Protein 7VSP (pdb70)

Secondary structure (DSSP, 8-state):
-PBPTTTSSSB--EEETTTTEEE-HHHHHHHHTS-HHHHT--EEEBPTTTSSSB--EEETTTTEEE-HHHHHHHHTS---TT---B-/--TTTSSS---EEETTTTEEE-HHHHHHHHTSSTTGGG--EEEBPTTTSSSB--EEETTTTEEE-HHHHHHHHTS---TT--EE--/-PBPTTTSSSB--EEETTTTEEE-HHHHHHHHTS-HHHHT--EEEBPTTTSSSB--EEETTTTEEE-HHHHHHHHTS---TT--EE---

Structure (mmCIF, N/CA/C/O backbone):
data_7VSP
#
_entry.id   7VSP
#
_cell.length_a   36.934
_cell.length_b   44.478
_cell.length_c   99.765
_cell.angle_alpha   90.000
_cell.angle_beta   100.050
_cell.angle_gamma   90.000
#
_symmetry.space_group_name_H-M   'P 1 21 1'
#
loop_
_entity.id
_entity.type
_entity.pdbx_description
1 polymer 'Zinc finger protein CONSTANS-LIKE 2'
2 non-polymer 'ZINC ION'
3 water water
#
loop_
_atom_site.group_PDB
_atom_site.id
_atom_site.type_symbol
_atom_site.label_atom_id
_atom_site.label_alt_id
_atom_site.label_comp_id
_atom_site.label_asym_id
_atom_site.label_entity_id
_atom_site.label_seq_id
_atom_site.pdbx_PDB_ins_code
_atom_site.Cartn_x
_atom_site.Cartn_y
_atom_site.Cartn_z
_atom_site.occupancy
_atom_site.B_iso_or_equiv
_atom_site.auth_seq_id
_atom_site.auth_comp_id
_atom_site.auth_asym_id
_atom_site.auth_atom_id
_atom_site.pdbx_PDB_model_num
ATOM 1 N N . ALA A 1 14 ? 12.90078 2.77530 74.69417 1.000 35.94356 13 ALA A N 1
ATOM 2 C CA . ALA A 1 14 ? 14.12508 2.51294 73.91700 1.000 48.02664 13 ALA A CA 1
ATOM 3 C C . ALA A 1 14 ? 13.83153 2.55808 72.42532 1.000 32.01752 13 ALA A C 1
ATOM 4 O O . ALA A 1 14 ? 12.78673 2.08980 71.97008 1.000 35.64842 13 ALA A O 1
ATOM 6 N N . ARG A 1 15 ? 14.76324 3.09324 71.64829 1.000 28.46234 14 ARG A N 1
ATOM 7 C CA . ARG A 1 15 ? 14.62734 2.99811 70.20100 1.000 22.39427 14 ARG A CA 1
ATOM 8 C C . ARG A 1 15 ? 14.47472 1.52727 69.77304 1.000 27.59095 14 ARG A C 1
ATOM 9 O O . ARG A 1 15 ? 15.20913 0.65009 70.23493 1.000 24.73708 14 ARG A O 1
ATOM 17 N N . ALA A 1 16 ? 13.53530 1.26169 68.86298 1.000 26.18500 15 ALA A N 1
ATOM 18 C CA . ALA A 1 16 ? 13.34421 -0.08112 68.29889 1.000 26.19732 15 ALA A CA 1
ATOM 19 C C . ALA A 1 16 ? 14.41378 -0.50527 67.27842 1.000 25.73979 15 ALA A C 1
ATOM 20 O O . ALA A 1 16 ? 14.97887 0.30355 66.54149 1.000 29.58747 15 ALA A O 1
ATOM 22 N N . CYS A 1 17 ? 14.63067 -1.81367 67.19225 1.000 30.75991 16 CYS A N 1
ATOM 23 C CA . CYS A 1 17 ? 15.46707 -2.36841 66.14228 1.000 30.77140 16 CYS A CA 1
ATOM 24 C C . CYS A 1 17 ? 14.90082 -1.98676 64.77990 1.000 32.28293 16 CYS A C 1
ATOM 25 O O . CYS A 1 17 ? 13.68913 -2.08568 64.56718 1.000 31.57928 16 CYS A O 1
ATOM 28 N N . ASP A 1 18 ? 15.77574 -1.51854 63.85875 1.000 29.23667 17 ASP A N 1
ATOM 29 C CA . ASP A 1 18 ? 15.30346 -1.09804 62.53857 1.000 24.05864 17 ASP A CA 1
ATOM 30 C C . ASP A 1 18 ? 14.88138 -2.27352 61.65992 1.000 33.03983 17 ASP A C 1
ATOM 31 O O . ASP A 1 18 ? 14.09283 -2.07437 60.73208 1.000 47.51388 17 ASP A O 1
ATOM 36 N N . THR A 1 19 ? 15.38370 -3.48435 61.90037 1.000 28.50840 18 THR A N 1
ATOM 37 C CA . THR A 1 19 ? 14.96964 -4.60284 61.05372 1.000 32.53905 18 THR A CA 1
ATOM 38 C C . THR A 1 19 ? 13.77599 -5.37059 61.62622 1.000 40.02605 18 THR A C 1
ATOM 39 O O . THR A 1 19 ? 12.77021 -5.55799 60.93999 1.000 44.74701 18 THR A O 1
ATOM 43 N N . CYS A 1 20 ? 13.86338 -5.82543 62.86954 1.000 36.71442 19 CYS A N 1
ATOM 44 C CA . CYS A 1 20 ? 12.76475 -6.61735 63.40926 1.000 41.56901 19 CYS A CA 1
ATOM 45 C C . CYS A 1 20 ? 11.68779 -5.77029 64.05061 1.000 47.10110 19 CYS A C 1
ATOM 46 O O . CYS A 1 20 ? 10.53289 -6.20824 64.10811 1.000 42.23828 19 CYS A O 1
ATOM 49 N N . ARG A 1 21 ? 12.05677 -4.58681 64.54114 1.000 41.73089 20 ARG A N 1
ATOM 50 C CA . ARG A 1 21 ? 11.05424 -3.62691 65.07762 1.000 36.84354 20 ARG A CA 1
ATOM 51 C C . ARG A 1 21 ? 10.23057 -4.30018 66.17694 1.000 56.36028 20 ARG A C 1
ATOM 52 O O . ARG A 1 21 ? 9.05683 -3.91706 66.35518 1.000 64.43379 20 ARG A O 1
ATOM 60 N N . SER A 1 22 ? 10.82728 -5.26305 66.88054 1.000 48.88007 21 SER A N 1
ATOM 61 C CA . SER A 1 22 ? 10.15461 -5.92058 67.98819 1.000 49.12341 21 SER A CA 1
ATOM 62 C C . SER A 1 22 ? 11.04661 -6.06685 69.20325 1.000 47.72103 21 SER A C 1
ATOM 63 O O . SER A 1 22 ? 10.64827 -6.70390 70.18151 1.000 47.09237 21 SER A O 1
ATOM 66 N N . ALA A 1 23 ? 12.24667 -5.52297 69.15782 1.000 40.25906 22 ALA A N 1
ATOM 67 C CA . ALA A 1 23 ? 13.16607 -5.57031 70.27492 1.000 43.29557 22 ALA A CA 1
ATOM 68 C C . ALA A 1 23 ? 13.86725 -4.22552 70.35715 1.000 36.77267 22 ALA A C 1
ATOM 69 O O . ALA A 1 23 ? 13.94078 -3.49090 69.37213 1.000 36.18896 22 ALA A O 1
ATOM 71 N N . ALA A 1 24 ? 14.37714 -3.90812 71.53823 1.000 28.67930 23 ALA A N 1
ATOM 72 C CA . ALA A 1 24 ? 15.19589 -2.72352 71.68878 1.000 37.19318 23 ALA A CA 1
ATOM 73 C C . ALA A 1 24 ? 16.49836 -2.89402 70.91176 1.000 33.62149 23 ALA A C 1
ATOM 74 O O . ALA A 1 24 ? 17.10643 -3.96709 70.92742 1.000 30.56644 23 ALA A O 1
ATOM 76 N N . CYS A 1 25 ? 16.92281 -1.83194 70.21545 1.000 31.54013 24 CYS A N 1
ATOM 77 C CA . CYS A 1 25 ? 18.23720 -1.84242 69.59242 1.000 25.72152 24 CYS A CA 1
ATOM 78 C C . CYS A 1 25 ? 19.32166 -1.91006 70.66390 1.000 33.30308 24 CYS A C 1
ATOM 79 O O . CYS A 1 25 ? 19.17611 -1.37552 71.76443 1.000 37.19587 24 CYS A O 1
ATOM 82 N N . THR A 1 26 ? 20.41115 -2.60706 70.35054 1.000 33.05050 25 THR A N 1
ATOM 83 C CA . THR A 1 26 ? 21.54002 -2.64382 71.26611 1.000 32.37859 25 THR A CA 1
ATOM 84 C C . THR A 1 26 ? 22.83727 -2.17826 70.63592 1.000 36.26073 25 THR A C 1
ATOM 85 O O . THR A 1 26 ? 23.76627 -1.80771 71.36793 1.000 34.82018 25 THR A O 1
ATOM 89 N N . VAL A 1 27 ? 22.92426 -2.18676 69.30711 1.000 26.46832 26 VAL A N 1
ATOM 90 C CA . VAL A 1 27 ? 24.12261 -1.79805 68.57572 1.000 27.04047 26 VAL A CA 1
ATOM 91 C C . VAL A 1 27 ? 23.73682 -0.87767 67.42861 1.000 28.25056 26 VAL A C 1
ATOM 92 O O . VAL A 1 27 ? 22.60190 -0.89979 66.93205 1.000 30.45700 26 VAL A O 1
ATOM 96 N N . TYR A 1 28 ? 24.69022 -0.06145 67.00755 1.000 23.36923 27 TYR A N 1
ATOM 97 C CA . TYR A 1 28 ? 24.50236 0.83259 65.87289 1.000 22.73529 27 TYR A CA 1
ATOM 98 C C . TYR A 1 28 ? 25.59514 0.53741 64.85944 1.000 27.98326 27 TYR A C 1
ATOM 99 O O . TYR A 1 28 ? 26.77214 0.43642 65.22513 1.000 25.40662 27 TYR A O 1
ATOM 108 N N . CYS A 1 29 ? 25.21078 0.41676 63.59460 1.000 24.65546 28 CYS A N 1
ATOM 109 C CA . CYS A 1 29 ? 26.16187 0.19581 62.50480 1.000 24.12671 28 CYS A CA 1
ATOM 110 C C . CYS A 1 29 ? 26.15708 1.40858 61.58748 1.000 24.74665 28 CYS A C 1
ATOM 111 O O . CYS A 1 29 ? 25.16009 1.68917 60.91715 1.000 25.49828 28 CYS A O 1
ATOM 114 N N . GLU A 1 30 ? 27.26344 2.13462 61.55279 1.000 23.50945 29 GLU A N 1
ATOM 115 C CA . GLU A 1 30 ? 27.32749 3.29129 60.66364 1.000 29.58984 29 GLU A CA 1
ATOM 116 C C . GLU A 1 30 ? 27.19714 2.89814 59.18644 1.000 25.10177 29 GLU A C 1
ATOM 117 O O . GLU A 1 30 ? 26.47904 3.56221 58.42264 1.000 26.80385 29 GLU A O 1
ATOM 123 N N . ALA A 1 31 ? 27.88420 1.81982 58.76227 1.000 22.48515 30 ALA A N 1
ATOM 124 C CA . ALA A 1 31 ? 27.88476 1.44845 57.34336 1.000 25.51024 30 ALA A CA 1
ATOM 125 C C . ALA A 1 31 ? 26.47836 1.15681 56.85026 1.000 27.83409 30 ALA A C 1
ATOM 126 O O . ALA A 1 31 ? 26.13253 1.48913 55.70739 1.000 24.96812 30 ALA A O 1
ATOM 128 N N . ASP A 1 32 ? 25.66331 0.51646 57.69458 1.000 24.39587 31 ASP A N 1
ATOM 129 C CA . ASP A 1 32 ? 24.26641 0.23786 57.43249 1.000 25.21270 31 ASP A CA 1
ATOM 130 C C . ASP A 1 32 ? 23.34936 1.36259 57.88513 1.000 27.09661 31 ASP A C 1
ATOM 131 O O . ASP A 1 32 ? 22.16313 1.34559 57.52945 1.000 24.40902 31 ASP A O 1
ATOM 136 N N . SER A 1 33 ? 23.86836 2.33387 58.64605 1.000 26.44240 32 SER A N 1
ATOM 137 C CA . SER A 1 33 ? 23.03793 3.38648 59.21090 1.000 33.08237 32 SER A CA 1
ATOM 138 C C . SER A 1 33 ? 21.82327 2.77680 59.90731 1.000 26.26924 32 SER A C 1
ATOM 139 O O . SER A 1 33 ? 20.67851 3.14775 59.64763 1.000 23.51838 32 SER A O 1
ATOM 142 N N . ALA A 1 34 ? 22.08757 1.79555 60.77917 1.000 29.63409 33 ALA A N 1
ATOM 143 C CA . ALA A 1 34 ? 21.04380 0.93153 61.33003 1.000 26.60296 33 ALA A CA 1
ATOM 144 C C . ALA A 1 34 ? 21.21112 0.77162 62.82946 1.000 29.82608 33 ALA A C 1
ATOM 145 O O . ALA A 1 34 ? 22.31658 0.50979 63.31003 1.000 24.61308 33 ALA A O 1
ATOM 147 N N . TYR A 1 35 ? 20.10870 0.90675 63.56093 1.000 24.54858 34 TYR A N 1
ATOM 148 C CA . TYR A 1 35 ? 20.02979 0.45824 64.93987 1.000 31.62353 34 TYR A CA 1
ATOM 149 C C . TYR A 1 35 ? 19.48325 -0.95880 64.95900 1.000 22.75422 34 TYR A C 1
ATOM 150 O O . TYR A 1 35 ? 18.42709 -1.22508 64.37768 1.000 32.49315 34 TYR A O 1
ATOM 159 N N . LEU A 1 36 ? 20.17613 -1.85284 65.64380 1.000 23.77029 35 LEU A N 1
ATOM 160 C CA . LEU A 1 36 ? 19.82273 -3.26923 65.59837 1.000 27.32625 35 LEU A CA 1
ATOM 161 C C . LEU A 1 3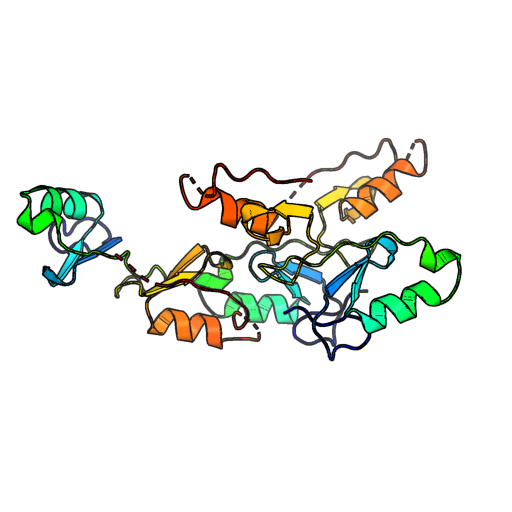6 ? 19.86352 -3.87695 66.98562 1.000 30.62161 35 LEU A C 1
ATOM 162 O O . LEU A 1 36 ? 20.75129 -3.56232 67.77855 1.000 27.14223 35 LEU A O 1
ATOM 167 N N . CYS A 1 37 ? 18.94831 -4.80728 67.23579 1.000 24.74870 36 CYS A N 1
ATOM 168 C CA . CYS A 1 37 ? 19.00415 -5.63207 68.43213 1.000 34.61125 36 CYS A CA 1
ATOM 169 C C . CYS A 1 37 ? 20.10275 -6.65206 68.25688 1.000 34.99693 36 CYS A C 1
ATOM 170 O O . CYS A 1 37 ? 20.68397 -6.77235 67.18623 1.000 30.36015 36 CYS A O 1
ATOM 173 N N . THR A 1 38 ? 20.37901 -7.43728 69.29871 1.000 28.84094 37 THR A N 1
ATOM 174 C CA . THR A 1 38 ? 21.56176 -8.28739 69.19261 1.000 33.48268 37 THR A CA 1
ATOM 175 C C . THR A 1 38 ? 21.38520 -9.38735 68.14349 1.000 36.02938 37 THR A C 1
ATOM 176 O O . THR A 1 38 ? 22.30847 -9.66718 67.36565 1.000 32.86812 37 THR A O 1
ATOM 180 N N . THR A 1 39 ? 20.21321 -10.02030 68.08301 1.000 34.42790 38 THR A N 1
ATOM 181 C CA . THR A 1 39 ? 20.08951 -11.09833 67.11300 1.000 42.40270 38 THR A CA 1
ATOM 182 C C . THR A 1 39 ? 20.08268 -10.56368 65.68584 1.000 33.75307 38 THR A C 1
ATOM 183 O O . THR A 1 39 ? 20.70763 -11.15601 64.80441 1.000 33.86506 38 THR A O 1
ATOM 187 N N . CYS A 1 40 ? 19.42024 -9.43358 65.43305 1.000 31.36547 39 CYS A N 1
ATOM 188 C CA . CYS A 1 40 ? 19.43828 -8.88695 64.07395 1.000 33.74066 39 CYS A CA 1
ATOM 189 C C . CYS A 1 40 ? 20.84697 -8.45154 63.66702 1.000 31.15488 39 CYS A C 1
ATOM 190 O O . CYS A 1 40 ? 21.26425 -8.64457 62.51101 1.000 34.53142 39 CYS A O 1
ATOM 193 N N . ASP A 1 41 ? 21.60683 -7.89364 64.60960 1.000 33.61899 40 ASP A N 1
ATOM 194 C CA . ASP A 1 41 ? 22.99207 -7.54715 64.33364 1.000 32.79126 40 ASP A CA 1
ATOM 195 C C . ASP A 1 41 ? 23.79294 -8.76568 63.88377 1.000 37.37961 40 ASP A C 1
ATOM 196 O O . ASP A 1 41 ? 24.58525 -8.69032 62.92254 1.000 29.97638 40 ASP A O 1
ATOM 201 N N . ALA A 1 42 ? 23.61039 -9.89518 64.57165 1.000 36.76105 41 ALA A N 1
ATOM 202 C CA . ALA A 1 42 ? 24.31111 -11.11952 64.18655 1.000 36.36598 41 ALA A CA 1
ATOM 203 C C . ALA A 1 42 ? 23.86536 -11.60309 62.81366 1.000 37.30546 41 ALA A C 1
ATOM 204 O O . ALA A 1 42 ? 24.70248 -12.00977 62.00166 1.000 42.78333 41 ALA A O 1
ATOM 206 N N . ARG A 1 43 ? 22.55508 -11.56185 62.52369 1.000 32.26300 42 ARG A N 1
ATOM 207 C CA . ARG A 1 43 ? 22.07712 -12.06334 61.23473 1.000 36.59521 42 ARG A CA 1
ATOM 208 C C . ARG A 1 43 ? 22.53427 -11.18543 60.08454 1.000 34.09885 42 ARG A C 1
ATOM 209 O O . ARG A 1 43 ? 22.73492 -11.68007 58.96812 1.000 33.47921 42 ARG A O 1
ATOM 217 N N . VAL A 1 44 ? 22.62406 -9.87153 60.31440 1.000 31.18213 43 VAL A N 1
ATOM 218 C CA . VAL A 1 44 ? 22.99410 -8.96846 59.23600 1.000 30.84745 43 VAL A CA 1
ATOM 219 C C . VAL A 1 44 ? 24.47257 -9.13415 58.89839 1.000 37.34344 43 VAL A C 1
ATOM 220 O O . VAL A 1 44 ? 24.85619 -9.14712 57.73126 1.000 30.08984 43 VAL A O 1
ATOM 224 N N . HIS A 1 45 ? 25.31700 -9.30338 59.90434 1.000 28.24002 44 HIS A N 1
ATOM 225 C CA . HIS A 1 45 ? 26.73758 -9.30495 59.65056 1.000 39.06900 44 HIS A CA 1
ATOM 226 C C . HIS A 1 45 ? 27.33752 -10.70106 59.47528 1.000 34.35924 44 HIS A C 1
ATOM 227 O O . HIS A 1 45 ? 28.50910 -10.80721 59.13595 1.000 34.96228 44 HIS A O 1
ATOM 234 N N . ALA A 1 46 ? 26.56618 -11.75564 59.68580 1.000 35.49443 45 ALA A N 1
ATOM 235 C CA . ALA A 1 46 ? 26.97463 -13.10546 59.32108 1.000 34.15346 45 ALA A CA 1
ATOM 236 C C . ALA A 1 46 ? 26.59330 -13.42615 57.89129 1.000 32.27095 45 ALA A C 1
ATOM 237 O O . ALA A 1 46 ? 26.89549 -14.51481 57.40226 1.000 36.82919 45 ALA A O 1
ATOM 239 N N . ALA A 1 47 ? 25.96953 -12.47823 57.19864 1.000 39.41944 46 ALA A N 1
ATOM 240 C CA . ALA A 1 47 ? 25.43504 -12.75062 55.87749 1.000 38.30255 46 ALA A CA 1
ATOM 241 C C . ALA A 1 47 ? 26.52371 -13.11380 54.85705 1.000 33.36921 46 ALA A C 1
ATOM 242 O O . ALA A 1 47 ? 26.24251 -13.85955 53.92160 1.000 31.33504 46 ALA A O 1
ATOM 244 N N . ASN A 1 48 ? 27.75225 -12.61093 55.01570 1.000 29.70795 47 ASN A N 1
ATOM 245 C CA . ASN A 1 48 ? 28.86710 -12.78013 54.06826 1.000 32.15230 47 ASN A CA 1
ATOM 246 C C . ASN A 1 48 ? 30.05600 -12.05107 54.68076 1.000 31.58962 47 ASN A C 1
ATOM 247 O O . ASN A 1 48 ? 29.91391 -11.36356 55.69627 1.000 27.62119 47 ASN A O 1
ATOM 252 N N . ARG A 1 49 ? 31.24188 -12.28331 54.11251 1.000 27.77187 48 ARG A N 1
ATOM 253 C CA . ARG A 1 49 ? 32.50669 -11.70940 54.64722 1.000 30.43784 48 ARG A CA 1
ATOM 254 C C . ARG A 1 49 ? 32.47352 -10.17836 54.58775 1.000 27.60286 48 ARG A C 1
ATOM 255 O O . ARG A 1 49 ? 32.96950 -9.53999 55.53671 1.000 33.51322 48 ARG A O 1
ATOM 263 N N . VAL A 1 50 ? 31.91193 -9.62364 53.51233 1.000 27.90142 49 VAL A N 1
ATOM 264 C CA . VAL A 1 50 ? 31.88893 -8.17565 53.31390 1.000 29.02053 49 VAL A CA 1
ATOM 265 C C . VAL A 1 50 ? 31.17047 -7.51108 54.47711 1.000 33.95472 49 VAL A C 1
ATOM 266 O O . VAL A 1 50 ? 31.69862 -6.59885 55.12007 1.000 33.64290 49 VAL A O 1
ATOM 270 N N . ALA A 1 51 ? 29.95696 -7.98187 54.77549 1.000 29.24290 50 ALA A N 1
ATOM 271 C CA . ALA A 1 51 ? 29.18253 -7.39322 55.86158 1.000 28.35062 50 ALA A CA 1
ATOM 272 C C . ALA A 1 51 ? 29.85609 -7.63207 57.19917 1.000 31.33395 50 ALA A C 1
ATOM 273 O O . ALA A 1 51 ? 29.75154 -6.78366 58.10072 1.000 26.82603 50 ALA A O 1
ATOM 275 N N . SER A 1 52 ? 30.56878 -8.76529 57.33808 1.000 28.97329 51 SER A N 1
ATOM 276 C CA . SER A 1 52 ? 31.13923 -9.12297 58.62947 1.000 29.10197 51 SER A CA 1
ATOM 277 C C . SER A 1 52 ? 32.24600 -8.18082 59.02373 1.000 33.68734 51 SER A C 1
ATOM 278 O O . SER A 1 52 ? 32.67337 -8.19728 60.17670 1.000 36.60769 51 SER A O 1
ATOM 281 N N . ARG A 1 53 ? 32.72255 -7.36090 58.09759 1.000 31.01758 52 ARG A N 1
ATOM 282 C CA . ARG A 1 53 ? 33.75345 -6.41263 58.43968 1.000 35.53343 52 ARG A CA 1
ATOM 283 C C . ARG A 1 53 ? 33.18840 -5.12648 59.02107 1.000 32.89521 52 ARG A C 1
ATOM 284 O O . ARG A 1 53 ? 33.97400 -4.26376 59.42762 1.000 30.02199 52 ARG A O 1
ATOM 292 N N . HIS A 1 54 ? 31.85664 -4.96113 59.04101 1.000 27.54948 53 HIS A N 1
ATOM 293 C CA . HIS A 1 54 ? 31.28464 -3.71598 59.56540 1.000 38.33149 53 HIS A CA 1
ATOM 294 C C . HIS A 1 54 ? 31.67968 -3.53231 61.01725 1.000 27.05527 53 HIS A C 1
ATOM 295 O O . HIS A 1 54 ? 31.57225 -4.46292 61.81125 1.000 30.65049 53 HIS A O 1
ATOM 302 N N . GLU A 1 55 ? 32.15203 -2.33505 61.35701 1.000 28.39987 54 GLU A N 1
ATOM 303 C CA . GLU A 1 55 ? 32.38957 -1.95012 62.74445 1.000 36.63613 54 GLU A CA 1
ATOM 304 C C . GLU A 1 55 ? 31.09612 -1.41868 63.35439 1.000 30.17681 54 GLU A C 1
ATOM 305 O O . GLU A 1 55 ? 30.45797 -0.53270 62.78071 1.000 30.85322 54 GLU A O 1
ATOM 311 N N . ARG A 1 56 ? 30.71055 -1.96971 64.50266 1.000 31.58658 55 ARG A N 1
ATOM 312 C CA . ARG A 1 56 ? 29.50263 -1.57040 65.21483 1.000 33.01245 55 ARG A CA 1
ATOM 313 C C . ARG A 1 56 ? 29.83941 -1.04963 66.60546 1.000 36.81635 55 ARG A C 1
ATOM 314 O O . ARG A 1 56 ? 30.87649 -1.38731 67.19089 1.000 34.40953 55 ARG A O 1
ATOM 322 N N . VAL A 1 57 ? 28.91754 -0.25887 67.16017 1.000 34.74319 56 VAL A N 1
ATOM 323 C CA . VAL A 1 57 ? 29.12451 0.29311 68.48650 1.000 27.03361 56 VAL A CA 1
ATOM 324 C C . VAL A 1 57 ? 27.88216 0.04051 69.32975 1.000 25.05663 56 VAL A C 1
ATOM 325 O O . VAL A 1 57 ? 26.76701 -0.13065 68.81627 1.000 29.54411 56 VAL A O 1
ATOM 329 N N . ARG A 1 58 ? 28.09307 -0.02753 70.64025 1.000 31.48637 57 ARG A N 1
ATOM 330 C CA . ARG A 1 58 ? 26.98772 -0.15234 71.57779 1.000 35.07294 57 ARG A CA 1
ATOM 331 C C . ARG A 1 58 ? 26.09707 1.08121 71.49945 1.000 26.75462 57 ARG A C 1
ATOM 332 O O . 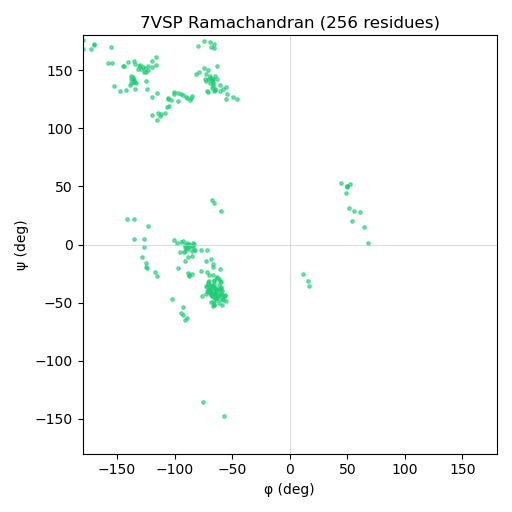ARG A 1 58 ? 26.57154 2.18832 71.27124 1.000 28.15104 57 ARG A O 1
ATOM 340 N N . VAL A 1 59 ? 24.78944 0.87655 71.61655 1.000 28.41806 58 VAL A N 1
ATOM 341 C CA . VAL A 1 59 ? 23.85211 1.98724 71.74214 1.000 28.57625 58 VAL A CA 1
ATOM 342 C C . VAL A 1 59 ? 23.97496 2.57538 73.15127 1.000 30.92214 58 VAL A C 1
ATOM 343 O O . VAL A 1 59 ? 24.21349 1.84820 74.11800 1.000 29.93926 58 VAL A O 1
ATOM 347 N N . CYS A 1 60 ? 23.87007 3.90559 73.25569 1.000 24.76614 59 CYS A N 1
ATOM 348 C CA . CYS A 1 60 ? 23.91140 4.60685 74.53960 1.000 23.32816 59 CYS A CA 1
ATOM 349 C C . CYS A 1 60 ? 23.01886 3.92668 75.57276 1.000 31.63076 59 CYS A C 1
ATOM 350 O O . CYS A 1 60 ? 21.82204 3.75174 75.35210 1.000 29.12363 59 CYS A O 1
ATOM 353 N N . GLN A 1 61 ? 23.59066 3.58497 76.72015 1.000 29.73513 60 GLN A N 1
ATOM 354 C CA . GLN A 1 61 ? 22.79818 2.98164 77.78851 1.000 32.88899 60 GLN A CA 1
ATOM 355 C C . GLN A 1 61 ? 22.07106 4.01814 78.64560 1.000 30.73469 60 GLN A C 1
ATOM 356 O O . GLN A 1 61 ? 21.33334 3.64767 79.55803 1.000 33.79664 60 GLN A O 1
ATOM 362 N N . SER A 1 62 ? 22.22200 5.30180 78.34961 1.000 30.55165 61 SER A N 1
ATOM 363 C CA . SER A 1 62 ? 21.44427 6.33234 79.03059 1.000 33.20807 61 SER A CA 1
ATOM 364 C C . SER A 1 62 ? 20.14548 6.60444 78.26458 1.000 32.39784 61 SER A C 1
ATOM 365 O O . SER A 1 62 ? 19.05882 6.29248 78.74920 1.000 34.52018 61 SER A O 1
ATOM 368 N N . CYS A 1 63 ? 20.24516 7.11995 77.03566 1.000 27.27198 62 CYS A N 1
ATOM 369 C CA . CYS A 1 63 ? 19.04945 7.41786 76.25688 1.000 18.92747 62 CYS A CA 1
ATOM 370 C C . CYS A 1 63 ? 18.56520 6.23351 75.44209 1.000 24.31253 62 CYS A C 1
ATOM 371 O O . CYS A 1 63 ? 17.42635 6.26239 74.95550 1.000 25.79351 62 CYS A O 1
ATOM 374 N N . GLU A 1 64 ? 19.50039 5.33977 75.10444 1.000 29.60158 63 GLU A N 1
ATOM 375 C CA . GLU A 1 64 ? 19.21288 4.08608 74.35311 1.000 25.91354 63 GLU A CA 1
ATOM 376 C C . GLU A 1 64 ? 18.71067 4.42561 72.94488 1.000 26.38301 63 GLU A C 1
ATOM 377 O O . GLU A 1 64 ? 18.15256 3.52243 72.28885 1.000 33.73542 63 GLU A O 1
ATOM 383 N N . SER A 1 65 ? 18.89887 5.67217 72.50098 1.000 26.33659 64 SER A N 1
ATOM 384 C CA . SER A 1 65 ? 18.41264 6.09368 71.15977 1.000 32.62899 64 SER A CA 1
ATOM 385 C C . SER A 1 65 ? 19.54760 6.65146 70.29219 1.000 24.63678 64 SER A C 1
ATOM 386 O O . SER A 1 65 ? 19.23004 7.31077 69.28230 1.000 33.64770 64 SER A O 1
ATOM 389 N N . ALA A 1 66 ? 20.81135 6.40833 70.65411 1.000 25.82609 65 ALA A N 1
ATOM 390 C CA . ALA A 1 66 ? 21.89618 6.98621 69.85842 1.000 27.30988 65 ALA A CA 1
ATOM 391 C C . ALA A 1 66 ? 23.11421 6.10011 70.04040 1.000 26.28549 65 ALA A C 1
ATOM 392 O O . ALA A 1 66 ? 23.21468 5.38519 71.04082 1.000 29.17512 65 ALA A O 1
ATOM 394 N N . PRO A 1 67 ? 24.06139 6.11720 69.08954 1.000 32.27313 66 PRO A N 1
ATOM 395 C CA . PRO A 1 67 ? 25.27354 5.31411 69.28549 1.000 28.40582 66 PRO A CA 1
ATOM 396 C C . PRO A 1 67 ? 26.09394 5.87195 70.42720 1.000 24.15403 66 PRO A C 1
ATOM 397 O O . PRO A 1 67 ? 26.17468 7.08086 70.60307 1.000 28.10527 66 PRO A O 1
ATOM 401 N N . ALA A 1 68 ? 26.69161 4.98610 71.21179 1.000 26.58860 67 ALA A N 1
ATOM 402 C CA . ALA A 1 68 ? 27.62202 5.41572 72.25178 1.000 31.06794 67 ALA A CA 1
ATOM 403 C C . ALA A 1 68 ? 28.95125 5.89523 71.64266 1.000 32.18551 67 ALA A C 1
ATOM 404 O O . ALA A 1 68 ? 29.41960 5.37514 70.63885 1.000 24.20749 67 ALA A O 1
ATOM 406 N N . ALA A 1 69 ? 29.57054 6.88430 72.28581 1.000 28.92921 68 ALA A N 1
ATOM 407 C CA . ALA A 1 69 ? 30.87729 7.37390 71.89564 1.000 31.04005 68 ALA A CA 1
ATOM 408 C C . ALA A 1 69 ? 31.90470 7.35637 73.02597 1.000 37.06939 68 ALA A C 1
ATOM 409 O O . ALA A 1 69 ? 33.10651 7.44118 72.73667 1.000 28.04981 68 ALA A O 1
ATOM 411 N N . PHE A 1 70 ? 31.48162 7.23144 74.29205 1.000 27.85708 69 PHE A N 1
ATOM 412 C CA . PHE A 1 70 ? 32.38211 7.27214 75.43308 1.000 32.28402 69 PHE A CA 1
ATOM 413 C C . PHE A 1 70 ? 32.00199 6.15506 76.38351 1.000 28.60507 69 PHE A C 1
ATOM 414 O O . PHE A 1 70 ? 30.82002 5.88619 76.59791 1.000 36.53086 69 PHE A O 1
ATOM 422 N N . LEU A 1 71 ? 32.99557 5.49745 76.94293 1.000 25.44471 70 LEU A N 1
ATOM 423 C CA . LEU A 1 71 ? 32.77449 4.48909 77.96069 1.000 23.00200 70 LEU A CA 1
ATOM 424 C C . LEU A 1 71 ? 33.17947 5.07272 79.30846 1.000 27.62012 70 LEU A C 1
ATOM 425 O O . LEU A 1 71 ? 34.30796 5.54877 79.46389 1.000 31.48577 70 LEU A O 1
ATOM 430 N N . CYS A 1 72 ? 32.27022 5.03357 80.26942 1.000 24.15843 71 CYS A N 1
ATOM 431 C CA . CYS A 1 72 ? 32.63689 5.45927 81.63314 1.000 23.72973 71 CYS A CA 1
ATOM 432 C C . CYS A 1 72 ? 32.61969 4.22353 82.52642 1.000 31.29005 71 CYS A C 1
ATOM 433 O O . CYS A 1 72 ? 31.55812 3.71548 82.82215 1.000 25.04121 71 CYS A O 1
ATOM 436 N N . LYS A 1 73 ? 33.77989 3.81660 83.00515 1.000 34.63438 72 LYS A N 1
ATOM 437 C CA . LYS A 1 73 ? 33.83890 2.62071 83.83660 1.000 30.80917 72 LYS A CA 1
ATOM 438 C C . LYS A 1 73 ? 33.25626 2.88409 85.21022 1.000 31.86231 72 LYS A C 1
ATOM 439 O O . LYS A 1 73 ? 32.61238 2.00337 85.79299 1.000 32.23703 72 LYS A O 1
ATOM 445 N N . ALA A 1 74 ? 33.45918 4.09287 85.74336 1.000 32.51870 73 ALA A N 1
ATOM 446 C CA . ALA A 1 74 ? 32.84093 4.45228 87.01788 1.000 31.85919 73 ALA A CA 1
ATOM 447 C C . ALA A 1 74 ? 31.32270 4.26595 86.96949 1.000 30.56881 73 ALA A C 1
ATOM 448 O O . ALA A 1 74 ? 30.72859 3.66823 87.87630 1.000 29.44591 73 ALA A O 1
ATOM 450 N N . ASP A 1 75 ? 30.66697 4.77984 85.92287 1.000 29.51884 74 ASP A N 1
ATOM 451 C CA . ASP A 1 75 ? 29.22297 4.59135 85.77465 1.000 32.51121 74 ASP A CA 1
ATOM 452 C C . ASP A 1 75 ? 28.84702 3.24985 85.14915 1.000 27.60005 74 ASP A C 1
ATOM 453 O O . ASP A 1 75 ? 27.65873 2.95892 85.04953 1.000 30.38012 74 ASP A O 1
ATOM 458 N N . ALA A 1 76 ? 29.81756 2.43903 84.72155 1.000 32.82706 75 ALA A N 1
ATOM 459 C CA . ALA A 1 76 ? 29.56998 1.17928 83.99632 1.000 31.09420 75 ALA A CA 1
ATOM 460 C C . ALA A 1 76 ? 28.60099 1.38869 82.82707 1.000 31.83984 75 ALA A C 1
ATOM 461 O O . ALA A 1 76 ? 27.61208 0.66339 82.66602 1.000 30.46717 75 ALA A O 1
ATOM 463 N N . ALA A 1 77 ? 28.90264 2.39194 81.99549 1.000 24.64439 76 ALA A N 1
ATOM 464 C CA . ALA A 1 77 ? 27.96074 2.84835 80.98224 1.000 28.99176 76 ALA A CA 1
ATOM 465 C C . ALA A 1 77 ? 28.69242 3.33774 79.73676 1.000 31.97653 76 ALA A C 1
ATOM 466 O O . ALA A 1 77 ? 29.65957 4.10206 79.82575 1.000 34.00978 76 ALA A O 1
ATOM 468 N N . SER A 1 78 ? 28.24021 2.86824 78.57886 1.000 23.32373 77 SER A N 1
ATOM 469 C CA . SER A 1 78 ? 28.57217 3.47833 77.30645 1.000 26.48851 77 SER A CA 1
ATOM 470 C C . SER A 1 78 ? 27.54180 4.54707 76.97484 1.000 27.80430 77 SER A C 1
ATOM 471 O O . SER A 1 78 ? 26.33632 4.26719 76.96518 1.000 26.46296 77 SER A O 1
ATOM 474 N N . LEU A 1 79 ? 28.01557 5.76616 76.69859 1.000 24.32823 78 LEU A N 1
ATOM 475 C CA . LEU A 1 79 ? 27.16003 6.92863 76.51636 1.000 26.03435 78 LEU A CA 1
ATOM 476 C C . LEU A 1 79 ? 27.39928 7.63087 75.18471 1.000 25.30172 78 LEU A C 1
ATOM 477 O O . LEU A 1 79 ? 28.54056 7.80075 74.75325 1.000 27.29310 78 LEU A O 1
ATOM 482 N N . CYS A 1 80 ? 26.31651 8.08762 74.55614 1.000 27.59687 79 CYS A N 1
ATOM 483 C CA . CYS A 1 80 ? 26.45466 8.95408 73.39523 1.000 27.50883 79 CYS A CA 1
ATOM 484 C C . CYS A 1 80 ? 27.07610 10.29909 73.80829 1.000 29.37867 79 CYS A C 1
ATOM 485 O O . CYS A 1 80 ? 27.26393 10.59506 74.99764 1.000 27.84776 79 CYS A O 1
ATOM 488 N N . THR A 1 81 ? 27.40382 11.13226 72.81481 1.000 25.21301 80 THR A N 1
ATOM 489 C CA . THR A 1 81 ? 28.07538 12.40116 73.11300 1.000 25.51868 80 THR A CA 1
ATOM 490 C C . THR A 1 81 ? 27.22389 13.27789 74.00985 1.000 30.00650 80 THR A C 1
ATOM 491 O O . THR A 1 81 ? 27.70856 13.81429 75.01581 1.000 31.07351 80 THR A O 1
ATOM 495 N N . ALA A 1 82 ? 25.92987 13.40408 73.67389 1.000 29.08527 81 ALA A N 1
ATOM 496 C CA . ALA A 1 82 ? 25.02971 14.27086 74.41763 1.000 35.02280 81 ALA A CA 1
ATOM 497 C C . ALA A 1 82 ? 24.78458 13.74065 75.83222 1.000 35.01976 81 ALA A C 1
ATOM 498 O O . ALA A 1 82 ? 24.77976 14.51691 76.79701 1.000 27.48581 81 ALA A O 1
ATOM 500 N N . CYS A 1 83 ? 24.55392 12.42509 75.97904 1.000 25.42527 82 CYS A N 1
ATOM 501 C CA . CYS A 1 83 ? 24.38692 11.87973 77.32380 1.000 27.92726 82 CYS A CA 1
ATOM 502 C C . CYS A 1 83 ? 25.68326 11.97065 78.13171 1.000 29.74802 82 CYS A C 1
ATOM 503 O O . CYS A 1 83 ? 25.64090 12.20304 79.35356 1.000 30.24405 82 CYS A O 1
ATOM 506 N N . ASP A 1 84 ? 26.83444 11.79345 77.47236 1.000 28.50449 83 ASP A N 1
ATOM 507 C CA . ASP A 1 84 ? 28.10407 11.91539 78.17421 1.000 28.38574 83 ASP A CA 1
ATOM 508 C C . ASP A 1 84 ? 28.27527 13.31624 78.73523 1.000 30.87383 83 ASP A C 1
ATOM 509 O O . ASP A 1 84 ? 28.80108 13.48859 79.83838 1.000 32.80059 83 ASP A O 1
ATOM 514 N N . ALA A 1 85 ? 27.86577 14.33277 77.97904 1.000 26.91256 84 ALA A N 1
ATOM 515 C CA . ALA A 1 85 ? 27.98904 15.69768 78.48297 1.000 26.99698 84 ALA A CA 1
ATOM 516 C C . ALA A 1 85 ? 26.96304 15.96777 79.57758 1.000 28.85946 84 ALA A C 1
ATOM 517 O O . ALA A 1 85 ? 27.29470 16.54645 80.61718 1.000 28.66085 84 ALA A O 1
ATOM 519 N N . GLU A 1 86 ? 25.72068 15.52491 79.38788 1.000 27.51513 85 GLU A N 1
ATOM 520 C CA . GLU A 1 86 ? 24.69689 15.80197 80.39350 1.000 30.22073 85 GLU A CA 1
ATOM 521 C C . GLU A 1 86 ? 25.04572 15.14069 81.71946 1.000 35.09928 85 GLU A C 1
ATOM 522 O O . GLU A 1 86 ? 24.96042 15.76912 82.78411 1.000 30.97924 85 GLU A O 1
ATOM 528 N N . ILE A 1 87 ? 25.45960 13.87695 81.67372 1.000 23.43705 86 ILE A N 1
ATOM 529 C CA . ILE A 1 87 ? 25.69751 13.13584 82.90546 1.000 23.30494 86 ILE A CA 1
ATOM 530 C C . ILE A 1 87 ? 26.90578 13.68591 83.65705 1.000 32.89910 86 ILE A C 1
ATOM 531 O O . ILE A 1 87 ? 26.87126 13.83628 84.88894 1.000 26.57835 86 ILE A O 1
ATOM 536 N N . HIS A 1 88 ? 27.97996 14.00983 82.94839 1.000 24.96470 87 HIS A N 1
ATOM 537 C CA . HIS A 1 88 ? 29.20108 14.39886 83.64106 1.000 28.79924 87 HIS A CA 1
ATOM 538 C C . HIS A 1 88 ? 29.31503 15.88373 83.93993 1.000 31.31665 87 HIS A C 1
ATOM 539 O O . HIS A 1 88 ? 30.30435 16.28715 84.55607 1.000 34.38952 87 HIS A O 1
ATOM 546 N N . SER A 1 89 ? 28.32225 16.69540 83.58548 1.000 24.19473 88 SER A N 1
ATOM 547 C CA . SER A 1 89 ? 28.30767 18.07854 84.03709 1.000 32.41252 88 SER A CA 1
ATOM 548 C C . SER A 1 89 ? 27.42322 18.27041 85.26604 1.000 34.16488 88 SER A C 1
ATOM 549 O O . SER A 1 89 ? 27.37395 19.37364 85.80264 1.000 35.66668 88 SER A O 1
ATOM 552 N N . ALA A 1 90 ? 26.82215 17.18860 85.77996 1.000 31.65549 89 ALA A N 1
ATOM 553 C CA . ALA A 1 90 ? 25.77808 17.30770 86.78857 1.000 37.77921 89 ALA A CA 1
ATOM 554 C C . ALA A 1 90 ? 26.31016 17.89409 88.09363 1.000 27.85765 89 ALA A C 1
ATOM 555 O O . ALA A 1 90 ? 25.64121 18.71743 88.71190 1.000 34.60832 89 ALA A O 1
ATOM 557 N N . ASN A 1 91 ? 27.52357 17.52706 88.51047 1.000 30.14331 90 ASN A N 1
ATOM 558 C CA . ASN A 1 91 ? 27.99332 17.94557 89.83242 1.000 31.25130 90 ASN A CA 1
ATOM 559 C C . ASN A 1 91 ? 29.47349 17.60799 89.94086 1.000 32.33799 90 ASN A C 1
ATOM 560 O O . ASN A 1 91 ? 29.99737 16.94883 89.03621 1.000 34.41688 90 ASN A O 1
ATOM 565 N N . PRO A 1 92 ? 30.19383 18.02099 90.99639 1.000 31.13916 91 PRO A N 1
ATOM 566 C CA . PRO A 1 92 ? 31.65758 17.84940 90.97674 1.000 32.33219 91 PRO A CA 1
ATOM 567 C C . PRO A 1 92 ? 32.12391 16.40759 91.03117 1.000 31.37947 91 PRO A C 1
ATOM 568 O O . PRO A 1 92 ? 33.25239 16.13149 90.60679 1.000 32.48903 91 PRO A O 1
ATOM 580 N N . ALA A 1 94 ? 30.55391 13.76394 89.41230 1.000 27.13644 93 ALA A N 1
ATOM 581 C CA . ALA A 1 94 ? 30.40919 13.29485 88.04209 1.000 24.69452 93 ALA A CA 1
ATOM 582 C C . ALA A 1 94 ? 31.45537 13.93277 87.13529 1.000 26.32895 93 ALA A C 1
ATOM 583 O O . ALA A 1 94 ? 31.95724 13.27166 86.23459 1.000 29.43373 93 ALA A O 1
ATOM 585 N N . ARG A 1 95 ? 31.79499 15.19024 87.39573 1.000 30.84367 94 ARG A N 1
ATOM 586 C CA . ARG A 1 95 ? 32.73927 15.98037 86.56666 1.000 30.31843 94 ARG A CA 1
ATOM 587 C C . ARG A 1 95 ? 34.12315 15.31292 86.54196 1.000 30.94760 94 ARG A C 1
ATOM 588 O O . ARG A 1 95 ? 34.76762 15.42253 85.53839 1.000 31.19870 94 ARG A O 1
ATOM 596 N N . ARG A 1 96 ? 34.53355 14.62246 87.59807 1.000 28.67054 95 ARG A N 1
ATOM 597 C CA . ARG A 1 96 ? 35.88949 14.01307 87.59330 1.000 33.15365 95 ARG A CA 1
ATOM 598 C C . ARG A 1 96 ? 35.94263 12.64580 86.90677 1.000 27.83638 95 ARG A C 1
ATOM 599 O O . ARG A 1 96 ? 37.01577 12.09290 86.86034 1.000 23.56902 95 ARG A O 1
ATOM 607 N N . HIS A 1 97 ? 34.82482 12.12264 86.41538 1.000 29.54344 96 HIS A N 1
ATOM 608 C CA . HIS A 1 97 ? 34.87886 10.79739 85.80684 1.000 28.12042 96 HIS A CA 1
ATOM 609 C C . HIS A 1 97 ? 35.74976 10.84354 84.56380 1.000 22.91943 96 HIS A C 1
ATOM 610 O O . HIS A 1 97 ? 35.57925 11.72162 83.70218 1.000 23.51800 96 HIS A O 1
ATOM 617 N N . GLN A 1 98 ? 36.65327 9.87092 84.46709 1.000 27.28792 97 GLN A N 1
ATOM 618 C CA . GLN A 1 98 ? 37.50354 9.66312 83.30307 1.000 31.84036 97 GLN A CA 1
ATOM 619 C C . GLN A 1 98 ? 36.78101 8.71616 82.35367 1.000 32.08956 97 GLN A C 1
ATOM 620 O O . GLN A 1 98 ? 36.30218 7.66011 82.78087 1.000 30.13126 97 GLN A O 1
ATOM 626 N N . ARG A 1 99 ? 36.66254 9.14605 81.12729 1.000 20.45878 98 ARG A N 1
ATOM 627 C CA . ARG A 1 99 ? 35.99835 8.32397 80.12800 1.000 24.86239 98 ARG A CA 1
ATOM 628 C C . ARG A 1 99 ? 36.92634 7.97104 78.97919 1.000 27.36782 98 ARG A C 1
ATOM 629 O O . ARG A 1 99 ? 37.86126 8.68532 78.68512 1.000 26.47807 98 ARG A O 1
ATOM 637 N N . VAL A 1 100 ? 36.64277 6.84938 78.35283 1.000 28.15500 99 VAL A N 1
ATOM 638 C CA . VAL A 1 100 ? 37.46844 6.40264 77.26981 1.000 29.21894 99 VAL A CA 1
ATOM 639 C C . VAL A 1 100 ? 36.73071 6.61562 75.99009 1.000 33.51135 99 VAL A C 1
ATOM 640 O O . VAL A 1 100 ? 35.68911 6.01940 75.78788 1.000 24.58307 99 VAL A O 1
ATOM 644 N N . PRO A 1 101 ? 37.29916 7.45040 75.11716 1.000 23.33586 100 PRO A N 1
ATOM 645 C CA . PRO A 1 101 ? 36.66340 7.61418 73.81167 1.000 33.56483 100 PRO A CA 1
ATOM 646 C C . PRO A 1 101 ? 36.62862 6.26106 73.09994 1.000 42.53184 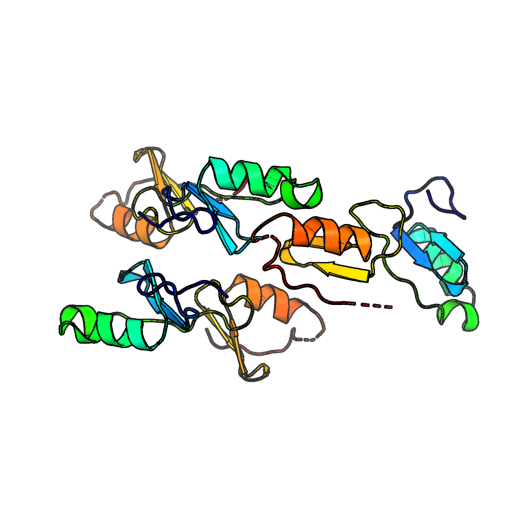100 PRO A C 1
ATOM 647 O O . PRO A 1 101 ? 37.60331 5.53235 73.11333 1.000 36.38412 100 PRO A O 1
ATOM 667 N N . ALA B 1 16 ? 3.53295 36.48327 90.30736 1.000 48.41464 15 ALA B N 1
ATOM 668 C CA . ALA B 1 16 ? 4.46558 37.53973 90.75650 1.000 55.11932 15 ALA B CA 1
ATOM 669 C C . ALA B 1 16 ? 5.05587 37.21317 92.13286 1.000 54.47742 15 ALA B C 1
ATOM 670 O O . ALA B 1 16 ? 4.48576 36.41157 92.85537 1.000 55.88158 15 ALA B O 1
ATOM 672 N N . CYS B 1 17 ? 6.18558 37.82517 92.46276 1.000 52.07980 16 CYS B N 1
ATOM 673 C CA . CYS B 1 17 ? 6.83349 37.61078 93.75607 1.000 50.76135 16 CYS B CA 1
ATOM 674 C C . CYS B 1 17 ? 5.96130 38.11833 94.90102 1.000 52.10077 16 CYS B C 1
ATOM 675 O O . CYS B 1 17 ? 5.41329 39.21688 94.83768 1.000 60.27098 16 CYS B O 1
ATOM 678 N N . ASP B 1 18 ? 5.82454 37.31386 95.95908 1.000 51.68525 17 ASP B N 1
ATOM 679 C CA . ASP B 1 18 ? 4.93561 37.70937 97.05203 1.000 51.86878 17 ASP B CA 1
ATOM 680 C C . ASP B 1 18 ? 5.53168 38.77989 97.96952 1.000 52.77139 17 ASP B C 1
ATOM 681 O O . ASP B 1 18 ? 4.78357 39.46481 98.67536 1.000 63.49121 17 ASP B O 1
ATOM 686 N N . THR B 1 19 ? 6.85136 38.92242 98.02518 1.000 53.16796 18 THR B N 1
ATOM 687 C CA . THR B 1 19 ? 7.45134 39.98595 98.82466 1.000 50.68633 18 THR B CA 1
ATOM 688 C C . THR B 1 19 ? 7.91137 41.14127 97.97330 1.000 61.96241 18 THR B C 1
ATOM 689 O O . THR B 1 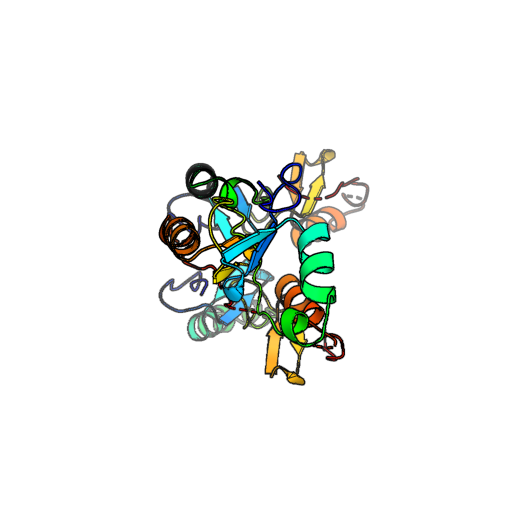19 ? 7.75061 42.30881 98.33657 1.000 74.56671 18 THR B O 1
ATOM 693 N N . CYS B 1 20 ? 8.61115 40.80225 96.87254 1.000 65.61732 19 CYS B N 1
ATOM 694 C CA . CYS B 1 20 ? 9.11747 41.78971 95.86812 1.000 69.23052 19 CYS B CA 1
ATOM 695 C C . CYS B 1 20 ? 7.94299 42.41764 95.10238 1.000 68.31662 19 CYS B C 1
ATOM 696 O O . CYS B 1 20 ? 7.90156 43.65954 95.00254 1.000 66.62182 19 CYS B O 1
ATOM 699 N N . ARG B 1 21 ? 7.03467 41.59525 94.59324 1.000 70.06598 20 ARG B N 1
ATOM 700 C CA . ARG B 1 21 ? 5.75878 42.07189 94.00260 1.000 67.43907 20 ARG B CA 1
ATOM 701 C C . ARG B 1 21 ? 6.02142 42.82973 92.71040 1.000 73.45612 20 ARG B C 1
ATOM 702 O O . ARG B 1 21 ? 5.07257 43.28524 92.10742 1.000 72.15659 20 ARG B O 1
ATOM 710 N N . SER B 1 22 ? 7.28277 42.92514 92.32111 1.000 72.73075 21 SER B N 1
ATOM 711 C CA . SER B 1 22 ? 7.68067 43.61233 91.10176 1.000 75.36144 21 SER B CA 1
ATOM 712 C C . SER B 1 22 ? 8.70005 42.79714 90.31764 1.000 69.84009 21 SER B C 1
ATOM 713 O O . SER B 1 22 ? 9.44872 43.35823 89.50792 1.000 81.95349 21 SER B O 1
ATOM 716 N N . ALA B 1 23 ? 8.74381 41.48623 90.55247 1.000 66.68952 22 ALA B N 1
ATOM 717 C CA . ALA B 1 23 ? 9.61452 40.57263 89.83049 1.000 64.08608 22 ALA B CA 1
ATOM 718 C C . ALA B 1 23 ? 8.89690 39.24072 89.65010 1.000 54.13252 22 ALA B C 1
ATOM 719 O O . ALA B 1 23 ? 8.00165 38.88524 90.42399 1.000 62.50790 22 ALA B O 1
ATOM 721 N N . ALA B 1 24 ? 9.28177 38.51485 88.60463 1.000 62.88712 23 ALA B N 1
ATOM 722 C CA . ALA B 1 24 ? 8.66996 37.22023 88.33314 1.000 58.21419 23 ALA B CA 1
ATOM 723 C C . ALA B 1 24 ? 9.12275 36.20434 89.37258 1.000 50.69756 23 ALA B C 1
ATOM 724 O O . ALA B 1 24 ? 10.31940 36.06552 89.63033 1.000 53.40316 23 ALA B O 1
ATOM 726 N N . CYS B 1 25 ? 8.17834 35.46475 89.96748 1.000 52.31408 24 CYS B N 1
ATOM 727 C CA . CYS B 1 25 ? 8.54013 34.45161 91.00401 1.000 48.85706 24 CYS B CA 1
ATOM 728 C C . CYS B 1 25 ? 9.23870 33.24554 90.35718 1.000 53.02400 24 CYS B C 1
ATOM 729 O O . CYS B 1 25 ? 8.71900 32.74325 89.34067 1.000 58.88559 24 CYS B O 1
ATOM 732 N N . THR B 1 26 ? 10.37047 32.80252 90.92497 1.000 46.72904 25 THR B N 1
ATOM 733 C CA . THR B 1 26 ? 11.12802 31.64160 90.37408 1.000 37.19290 25 THR B CA 1
ATOM 734 C C . THR B 1 26 ? 11.38502 30.55618 91.43372 1.000 37.92937 25 THR B C 1
ATOM 735 O O . THR B 1 26 ? 11.98142 29.52381 91.06900 1.000 35.78214 25 THR B O 1
ATOM 739 N N . VAL B 1 27 ? 10.95973 30.77292 92.68318 1.000 37.84738 26 VAL B N 1
ATOM 740 C CA . VAL B 1 27 ? 11.19336 29.83244 93.75885 1.000 37.66008 26 VAL B CA 1
ATOM 741 C C . VAL B 1 27 ? 9.91847 29.72894 94.57815 1.000 33.56713 26 VAL B C 1
ATOM 742 O O . VAL B 1 27 ? 9.25501 30.74014 94.82493 1.000 32.91539 26 VAL B O 1
ATOM 746 N N . TYR B 1 28 ? 9.57015 28.51096 94.98239 1.000 33.84959 27 TYR B N 1
ATOM 747 C CA . TYR B 1 28 ? 8.42067 28.27180 95.84455 1.000 32.66575 27 TYR B CA 1
ATOM 748 C C . TYR B 1 28 ? 8.93451 27.71805 97.15797 1.000 32.70930 27 TYR B C 1
ATOM 749 O O . TYR B 1 28 ? 9.73004 26.77417 97.15607 1.000 28.54582 27 TYR B O 1
ATOM 758 N N . CYS B 1 29 ? 8.47710 28.29671 98.26850 1.000 25.92824 28 CYS B N 1
ATOM 759 C CA . CYS B 1 29 ? 8.85573 27.82860 99.59807 1.000 29.31113 28 CYS B CA 1
ATOM 760 C C . CYS B 1 29 ? 7.59764 27.39415 100.33332 1.000 33.43900 28 CYS B C 1
ATOM 761 O O . CYS B 1 29 ? 6.76977 28.23690 100.71525 1.000 26.93906 28 CYS B O 1
ATOM 764 N N . GLU B 1 30 ? 7.47138 26.08879 100.56433 1.000 31.64049 29 GLU B N 1
ATOM 765 C CA . GLU B 1 30 ? 6.28640 25.59054 101.23650 1.000 38.69101 29 GLU B CA 1
ATOM 766 C C . GLU B 1 30 ? 6.20249 26.10618 102.66364 1.000 33.15583 29 GLU B C 1
ATOM 767 O O . GLU B 1 30 ? 5.12587 26.50625 103.10778 1.000 32.32058 29 GLU B O 1
ATOM 773 N N . ALA B 1 31 ? 7.33214 26.14014 103.38048 1.000 31.35445 30 ALA B N 1
ATOM 774 C CA . ALA B 1 31 ? 7.31451 26.54096 104.78653 1.000 29.46215 30 ALA B CA 1
ATOM 775 C C . ALA B 1 31 ? 6.78887 27.95954 104.95021 1.000 34.73509 30 ALA B C 1
ATOM 776 O O . ALA B 1 31 ? 6.08605 28.26456 105.92396 1.000 31.49201 30 ALA B O 1
ATOM 778 N N . ASP B 1 32 ? 7.13455 28.84056 104.01294 1.000 31.46456 31 ASP B N 1
ATOM 779 C CA . ASP B 1 32 ? 6.64786 30.20226 103.98057 1.000 29.20468 31 ASP B CA 1
ATOM 780 C C . ASP B 1 32 ? 5.34661 30.36085 103.17992 1.000 32.50091 31 ASP B C 1
ATOM 781 O O . ASP B 1 32 ? 4.80857 31.47242 103.12058 1.000 36.88059 31 ASP B O 1
ATOM 786 N N . SER B 1 33 ? 4.83381 29.29954 102.55635 1.000 27.15886 32 SER B N 1
ATOM 787 C CA . SER B 1 33 ? 3.71451 29.42163 101.61251 1.000 31.07081 32 SER B CA 1
ATOM 788 C C . SER B 1 33 ? 3.92334 30.60928 100.65541 1.000 38.26387 32 SER B C 1
ATOM 789 O O . SER B 1 33 ? 3.06883 31.48901 100.51337 1.000 41.20559 32 SER B O 1
ATOM 792 N N . ALA B 1 34 ? 5.08254 30.65646 99.99622 1.000 31.68949 33 ALA B N 1
ATOM 793 C CA . ALA B 1 34 ? 5.40254 31.86039 99.24700 1.000 35.10912 33 ALA B CA 1
ATOM 794 C C . ALA B 1 34 ? 6.01805 31.52717 97.89534 1.000 39.33651 33 ALA B C 1
ATOM 795 O O . ALA B 1 34 ? 6.79247 30.56926 97.75445 1.000 30.74278 33 ALA B O 1
ATOM 797 N N . TYR B 1 35 ? 5.68083 32.35436 96.92176 1.000 35.84613 34 TYR B N 1
ATOM 798 C CA . TYR B 1 35 ? 6.33146 32.36424 95.61709 1.000 32.92929 34 TYR B CA 1
ATOM 799 C C . TYR B 1 35 ? 7.24317 33.58169 95.58627 1.000 31.65211 34 TYR B C 1
ATOM 800 O O . TYR B 1 35 ? 6.76729 34.71240 95.73486 1.000 38.24799 34 TYR B O 1
ATOM 809 N N . LEU B 1 36 ? 8.54661 33.35720 95.42590 1.000 34.82246 35 LEU B N 1
ATOM 810 C CA . LEU B 1 36 ? 9.52978 34.43683 95.48500 1.000 33.87723 35 LEU B CA 1
ATOM 811 C C . LEU B 1 36 ? 10.38334 34.49224 94.22712 1.000 35.24822 35 LEU B C 1
ATOM 812 O O . LEU B 1 36 ? 10.72351 33.45720 93.63567 1.000 32.83585 35 LEU B O 1
ATOM 817 N N . CYS B 1 37 ? 10.79573 35.70838 93.87681 1.000 38.51658 36 CYS B N 1
ATOM 818 C CA . CYS B 1 37 ? 11.87832 35.86938 92.92171 1.000 41.30704 36 CYS B CA 1
ATOM 819 C C . CYS B 1 37 ? 13.18020 35.41380 93.55833 1.000 45.77702 36 CYS B C 1
ATOM 820 O O . CYS B 1 37 ? 13.24130 35.08385 94.73824 1.000 36.99678 36 CYS B O 1
ATOM 823 N N . THR B 1 38 ? 14.23642 35.39671 92.75624 1.000 35.50276 37 THR B N 1
ATOM 824 C CA . THR B 1 38 ? 15.50337 34.84906 93.21588 1.000 39.84424 37 THR B CA 1
ATOM 825 C C . THR B 1 38 ? 16.14510 35.72868 94.27531 1.000 42.81854 37 THR B C 1
ATOM 826 O O . THR B 1 38 ? 16.75944 35.22323 95.22363 1.000 42.12889 37 THR B O 1
ATOM 830 N N . THR B 1 39 ? 16.04040 37.04942 94.11254 1.000 36.60061 38 THR B N 1
ATOM 831 C CA . THR B 1 39 ? 16.63094 37.96391 95.07602 1.000 33.14924 38 THR B CA 1
ATOM 832 C C . THR B 1 39 ? 15.91960 37.86188 96.42474 1.000 45.10925 38 THR B C 1
ATOM 833 O O . THR B 1 39 ? 16.55824 37.64749 97.46107 1.000 39.01330 38 THR B O 1
ATOM 837 N N . CYS B 1 40 ? 14.59324 37.99232 96.42012 1.000 40.56511 39 CYS B N 1
ATOM 838 C CA . CYS B 1 40 ? 13.83184 37.86816 97.65789 1.000 37.16294 39 CYS B CA 1
ATOM 839 C C . CYS B 1 40 ? 14.03416 36.50463 98.30856 1.000 36.76553 39 CYS B C 1
ATOM 840 O O . CYS B 1 40 ? 14.21265 36.41999 99.53137 1.000 38.56281 39 CYS B O 1
ATOM 843 N N . ASP B 1 41 ? 14.08514 35.45285 97.48540 1.000 38.71402 40 ASP B N 1
ATOM 844 C CA . ASP B 1 41 ? 14.30037 34.07137 97.99605 1.000 38.91647 40 ASP B CA 1
ATOM 845 C C . ASP B 1 41 ? 15.59635 34.02076 98.81771 1.000 40.81965 40 ASP B C 1
ATOM 846 O O . ASP B 1 41 ? 15.58313 33.39862 99.89767 1.000 30.78244 40 ASP B O 1
ATOM 851 N N . ALA B 1 42 ? 16.66615 34.65268 98.31967 1.000 35.67735 41 ALA B N 1
ATOM 852 C CA . ALA B 1 42 ? 17.95582 34.66807 99.00135 1.000 33.38256 41 ALA B CA 1
ATOM 853 C C . ALA B 1 42 ? 17.91381 35.52784 100.25947 1.000 28.43078 41 ALA B C 1
ATOM 854 O O . ALA B 1 42 ? 18.48886 35.15528 101.28685 1.000 41.29838 41 ALA B O 1
ATOM 856 N N . ARG B 1 43 ? 17.24567 36.67806 100.20827 1.000 29.11684 42 ARG B N 1
ATOM 857 C CA . ARG B 1 43 ? 17.190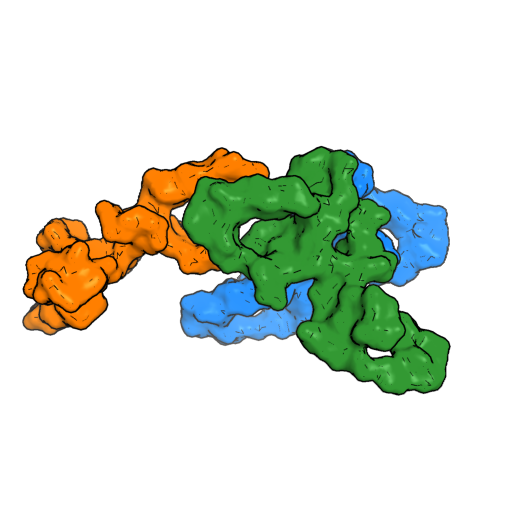57 37.54080 101.38941 1.000 37.57388 42 ARG B CA 1
ATOM 858 C C . ARG B 1 43 ? 16.32132 36.93936 102.49725 1.000 29.76979 42 ARG B C 1
ATOM 859 O O . ARG B 1 43 ? 16.65625 37.04514 103.67891 1.000 36.66859 42 ARG B O 1
ATOM 867 N N . VAL B 1 44 ? 15.20264 36.31039 102.14634 1.000 32.58338 43 VAL B N 1
ATOM 868 C CA . VAL B 1 44 ? 14.38342 35.66809 103.17612 1.000 34.16967 43 VAL B CA 1
ATOM 869 C C . VAL B 1 44 ? 15.19105 34.57819 103.86519 1.000 34.13816 43 VAL B C 1
ATOM 870 O O . VAL B 1 44 ? 15.29449 34.51834 105.10307 1.000 34.38396 43 VAL B O 1
ATOM 874 N N . HIS B 1 45 ? 15.79156 33.71087 103.07149 1.000 25.23347 44 HIS B N 1
ATOM 875 C CA . HIS B 1 45 ? 16.34640 32.48730 103.60880 1.000 31.99769 44 HIS B CA 1
ATOM 876 C C . HIS B 1 45 ? 17.79241 32.66413 104.07933 1.000 39.13058 44 HIS B C 1
ATOM 877 O O . HIS B 1 45 ? 18.36350 31.72960 104.64665 1.000 33.46033 44 HIS B O 1
ATOM 884 N N . ALA B 1 46 ? 18.36104 33.86867 103.94086 1.000 32.59306 45 ALA B N 1
ATOM 885 C CA . ALA B 1 46 ? 19.63778 34.20504 104.55157 1.000 39.44858 45 ALA B CA 1
ATOM 886 C C . ALA B 1 46 ? 19.48336 34.87949 105.90580 1.000 34.84853 45 ALA B C 1
ATOM 887 O O . ALA B 1 46 ? 20.50007 35.22316 106.51578 1.000 32.86592 45 ALA B O 1
ATOM 889 N N . ALA B 1 47 ? 18.24843 35.04813 106.41509 1.000 36.57940 46 ALA B N 1
ATOM 890 C CA . ALA B 1 47 ? 18.05830 35.91651 107.58036 1.000 34.87287 46 ALA B CA 1
ATOM 891 C C . ALA B 1 47 ? 18.63423 35.31393 108.86071 1.000 35.78914 46 ALA B C 1
ATOM 892 O O . ALA B 1 47 ? 19.08412 36.06506 109.72932 1.000 36.58679 46 ALA B O 1
ATOM 894 N N . ASN B 1 48 ? 18.64094 33.98593 108.99958 1.000 33.14038 47 ASN B N 1
ATOM 895 C CA . ASN B 1 48 ? 19.07904 33.29298 110.21207 1.000 30.17188 47 ASN B CA 1
ATOM 896 C C . ASN B 1 48 ? 19.15966 31.81423 109.87584 1.000 25.65454 47 ASN B C 1
ATOM 897 O O . ASN B 1 48 ? 18.70971 31.38312 108.80726 1.000 27.72489 47 ASN B O 1
ATOM 902 N N . ARG B 1 49 ? 19.70069 31.03959 110.80221 1.000 32.26182 48 ARG B N 1
ATOM 903 C CA . ARG B 1 49 ? 19.87244 29.57906 110.64090 1.000 35.11086 48 ARG B CA 1
ATOM 904 C C . ARG B 1 49 ? 18.51915 28.87444 110.46822 1.000 34.55578 48 ARG B C 1
ATOM 905 O O . ARG B 1 49 ? 18.48011 27.87740 109.78317 1.000 34.26284 48 ARG B O 1
ATOM 913 N N . VAL B 1 50 ? 17.44932 29.40552 111.04838 1.000 29.52573 49 VAL B N 1
ATOM 914 C CA . VAL B 1 50 ? 16.17118 28.70009 111.03163 1.000 26.94397 49 VAL B CA 1
ATOM 915 C C . VAL B 1 50 ? 15.51743 28.82748 109.65931 1.000 27.95901 49 VAL B C 1
ATOM 916 O O . VAL B 1 50 ? 15.00747 27.85316 109.10374 1.000 30.40258 49 VAL B O 1
ATOM 920 N N . ALA B 1 51 ? 15.53361 30.03358 109.09041 1.000 26.93107 50 ALA B N 1
ATOM 921 C CA . ALA B 1 51 ? 14.98168 30.24123 107.75899 1.000 26.05237 50 ALA B CA 1
ATOM 922 C C . ALA B 1 51 ? 15.86034 29.58569 106.69103 1.000 30.00670 50 ALA B C 1
ATOM 923 O O . ALA B 1 51 ? 15.36534 29.17746 105.62550 1.000 28.22526 50 ALA B O 1
ATOM 925 N N . SER B 1 52 ? 17.15305 29.43312 106.97268 1.000 26.49501 51 SER B N 1
ATOM 926 C CA . SER B 1 52 ? 18.03758 28.85259 105.97072 1.000 32.00277 51 SER B CA 1
ATOM 927 C C . SER B 1 52 ? 17.80643 27.35398 105.81581 1.000 35.87491 51 SER B C 1
ATOM 928 O O . SER B 1 52 ? 18.25798 26.77228 104.82929 1.000 32.95470 51 SER B O 1
ATOM 931 N N . ARG B 1 53 ? 17.09309 26.72098 106.75049 1.000 32.47947 52 ARG B N 1
ATOM 932 C CA . ARG B 1 53 ? 16.76774 25.30511 106.61569 1.000 31.20703 52 ARG B CA 1
ATOM 933 C C . ARG B 1 53 ? 15.51656 25.05084 105.78095 1.000 35.14399 52 ARG B C 1
ATOM 934 O O . ARG B 1 53 ? 15.17447 23.88194 105.56519 1.000 36.74359 52 ARG B O 1
ATOM 942 N N . HIS B 1 54 ? 14.84226 26.09408 105.29174 1.000 28.57403 53 HIS B N 1
ATOM 943 C CA . HIS B 1 54 ? 13.63096 25.89891 104.49897 1.000 38.67780 53 HIS B CA 1
ATOM 944 C C . HIS B 1 54 ? 13.96748 25.20094 103.18656 1.000 38.05384 53 HIS B C 1
ATOM 945 O O . HIS B 1 54 ? 14.89068 25.60148 102.47665 1.000 30.56504 53 HIS B O 1
ATOM 952 N N . GLU B 1 55 ? 13.20889 24.17094 102.84724 1.000 34.87933 54 GLU B N 1
ATOM 953 C CA . GLU B 1 55 ? 13.38726 23.53354 101.54400 1.000 42.79372 54 GLU B CA 1
ATOM 954 C C . GLU B 1 55 ? 12.55520 24.26941 100.49092 1.000 34.57162 54 GLU B C 1
ATOM 955 O O . GLU B 1 55 ? 11.33389 24.44612 100.65820 1.000 32.99145 54 GLU B O 1
ATOM 961 N N . ARG B 1 56 ? 13.22999 24.67833 99.41027 1.000 35.11977 55 ARG B N 1
ATOM 962 C CA . ARG B 1 56 ? 12.59482 25.43174 98.29599 1.000 32.85507 55 ARG B CA 1
ATOM 963 C C . ARG B 1 56 ? 12.88933 24.73165 96.96362 1.000 37.69066 55 ARG B C 1
ATOM 964 O O . ARG B 1 56 ? 13.96287 24.11154 96.83746 1.000 42.92902 55 ARG B O 1
ATOM 972 N N . VAL B 1 57 ? 11.95106 24.84023 96.01760 1.000 31.81550 56 VAL B N 1
ATOM 973 C CA . VAL B 1 57 ? 12.03933 24.23259 94.69745 1.000 37.98583 56 VAL B CA 1
ATOM 974 C C . VAL B 1 57 ? 11.71838 25.31984 93.68988 1.000 30.06984 56 VAL B C 1
ATOM 975 O O . VAL B 1 57 ? 11.01309 26.28992 93.98870 1.000 29.57217 56 VAL B O 1
ATOM 979 N N . ARG B 1 58 ? 12.24162 25.14036 92.47832 1.000 32.13621 57 ARG B N 1
ATOM 980 C CA . ARG B 1 58 ? 11.94604 26.05467 91.38571 1.000 33.55300 57 ARG B CA 1
ATOM 981 C C . ARG B 1 58 ? 10.46279 26.02273 91.05924 1.000 29.79143 57 ARG B C 1
ATOM 982 O O . ARG B 1 58 ? 9.77169 25.02785 91.29785 1.000 33.39092 57 ARG B O 1
ATOM 990 N N . VAL B 1 59 ? 9.97129 27.11447 90.50985 1.000 31.04403 58 VAL B N 1
ATOM 991 C CA . VAL B 1 59 ? 8.57768 27.16978 90.06628 1.000 35.36721 58 VAL B CA 1
ATOM 992 C C . VAL B 1 59 ? 8.47205 26.50563 88.69433 1.000 35.86508 58 VAL B C 1
ATOM 993 O O . VAL B 1 59 ? 9.41107 26.56622 87.89737 1.000 34.03985 58 VAL B O 1
ATOM 997 N N . CYS B 1 60 ? 7.34250 25.85862 88.42343 1.000 31.13518 59 CYS B N 1
ATOM 998 C CA . CYS B 1 60 ? 7.10390 25.21511 87.13562 1.000 26.96366 59 CYS B CA 1
ATOM 999 C C . CYS B 1 60 ? 7.28009 26.20669 86.01353 1.000 33.98402 59 CYS B C 1
ATOM 1000 O O . CYS B 1 60 ? 6.64127 27.25898 86.01928 1.000 31.89349 59 CYS B O 1
ATOM 1003 N N . GLN B 1 61 ? 8.14398 25.87510 85.03761 1.000 30.64213 60 GLN B N 1
ATOM 1004 C CA . GLN B 1 61 ? 8.39940 26.78290 83.92743 1.000 34.28489 60 GLN B CA 1
ATOM 1005 C C . GLN B 1 61 ? 7.37861 26.64927 82.81847 1.000 40.66136 60 GLN B C 1
ATOM 1006 O O . GLN B 1 61 ? 7.51576 27.31974 81.79139 1.000 42.52072 60 GLN B O 1
ATOM 1012 N N . SER B 1 62 ? 6.38611 25.78059 82.98941 1.000 36.98524 61 SER B N 1
ATOM 1013 C CA . SER B 1 62 ? 5.31345 25.65281 82.01650 1.000 39.35929 61 SER B CA 1
ATOM 1014 C C . SER B 1 62 ? 4.12042 26.54558 82.37181 1.000 46.84878 61 SER B C 1
ATOM 1015 O O . SER B 1 62 ? 3.74523 27.44265 81.60728 1.000 41.51170 61 SER B O 1
ATOM 1018 N N . CYS B 1 63 ? 3.52421 26.32287 83.53140 1.000 36.56297 62 CYS B N 1
ATOM 1019 C CA . CYS B 1 63 ? 2.41638 27.16186 83.94662 1.000 41.43448 62 CYS B CA 1
ATOM 1020 C C . CYS B 1 63 ? 2.85986 28.39998 84.71728 1.000 52.13500 62 CYS B C 1
ATOM 1021 O O . CYS B 1 63 ? 2.09432 29.37292 84.79016 1.000 49.25111 62 CYS B O 1
ATOM 1024 N N . GLU B 1 64 ? 4.03868 28.33408 85.33906 1.000 42.52034 63 GLU B N 1
ATOM 1025 C CA . GLU B 1 64 ? 4.57437 29.48944 86.10562 1.000 47.06554 63 GLU B CA 1
ATOM 1026 C C . GLU B 1 64 ? 3.60864 29.82774 87.24665 1.000 47.38643 63 GLU B C 1
ATOM 1027 O O . GLU B 1 64 ? 3.56289 31.00759 87.64881 1.000 52.82328 63 GLU B O 1
ATOM 1033 N N . SER B 1 65 ? 2.86982 28.82971 87.74232 1.000 42.29186 64 SER B N 1
ATOM 1034 C CA . SER B 1 65 ? 1.94238 29.04212 88.85029 1.000 45.11026 64 SER B CA 1
ATOM 1035 C C . SER B 1 65 ? 1.90851 27.88093 89.83922 1.000 38.21267 64 SER B C 1
ATOM 1036 O O . SER B 1 65 ? 0.91466 27.72319 90.55022 1.000 50.16328 64 SER B O 1
ATOM 1039 N N . ALA B 1 66 ? 2.93581 27.04867 89.89708 1.000 39.85227 65 ALA B N 1
ATOM 1040 C CA . ALA B 1 66 ? 2.92780 25.90656 90.79698 1.000 36.30440 65 ALA B CA 1
ATOM 1041 C C . ALA B 1 66 ? 4.37019 25.48440 91.04346 1.000 36.43985 65 ALA B C 1
ATOM 1042 O O . ALA B 1 66 ? 5.25059 25.76884 90.22458 1.000 32.60657 65 ALA B O 1
ATOM 1044 N N . PRO B 1 67 ? 4.64512 24.82103 92.16111 1.000 34.14237 66 PRO B N 1
ATOM 1045 C CA . PRO B 1 67 ? 6.00173 24.31264 92.39667 1.000 31.90781 66 PRO B CA 1
ATOM 1046 C C . PRO B 1 67 ? 6.34673 23.19565 91.42821 1.000 31.89792 66 PRO B C 1
ATOM 1047 O O . PRO B 1 67 ? 5.51367 22.34745 91.10898 1.000 33.65577 66 PRO B O 1
ATOM 1051 N N . ALA B 1 68 ? 7.59224 23.20503 90.97192 1.000 27.64105 67 ALA B N 1
ATOM 1052 C CA . ALA B 1 68 ? 8.09320 22.14246 90.10731 1.000 31.89018 67 ALA B CA 1
ATOM 1053 C C . ALA B 1 68 ? 8.29644 20.86892 90.91198 1.000 29.67510 67 ALA B C 1
ATOM 1054 O O . ALA B 1 68 ? 8.69853 20.90788 92.07457 1.000 30.88458 67 ALA B O 1
ATOM 1056 N N . ALA B 1 69 ? 7.95885 19.73507 90.30522 1.000 24.78417 68 ALA B N 1
ATOM 1057 C CA . ALA B 1 69 ? 8.19994 18.44165 90.91085 1.000 28.25441 68 ALA B CA 1
ATOM 1058 C C . ALA B 1 69 ? 9.16342 17.58731 90.11478 1.000 34.16896 68 ALA B C 1
ATOM 1059 O O . ALA B 1 69 ? 9.79341 16.69594 90.70104 1.000 33.90669 68 ALA B O 1
ATOM 1061 N N . PHE B 1 70 ? 9.29942 17.83080 88.80866 1.000 28.46307 69 PHE B N 1
ATOM 1062 C CA . PHE B 1 70 ? 10.15675 17.01118 87.95670 1.000 32.26047 69 PHE B CA 1
ATOM 1063 C C . PHE B 1 70 ? 10.98745 17.89150 87.04493 1.000 28.53998 69 PHE B C 1
ATOM 1064 O O . PHE B 1 70 ? 10.50919 18.91327 86.53551 1.000 34.26581 69 PHE B O 1
ATOM 1072 N N . LEU B 1 71 ? 12.23833 17.48587 86.84160 1.000 30.85147 70 LEU B N 1
ATOM 1073 C CA . LEU B 1 71 ? 13.11960 18.14533 85.89475 1.000 29.94319 70 LEU B CA 1
ATOM 1074 C C . LEU B 1 71 ? 13.25468 17.26580 84.66053 1.000 26.63504 70 LEU B C 1
ATOM 1075 O O . LEU B 1 71 ? 13.56600 16.07162 84.77310 1.000 27.49058 70 LEU B O 1
ATOM 1080 N N . CYS B 1 72 ? 12.98195 17.84019 83.49687 1.000 25.40012 71 CYS B N 1
ATOM 1081 C CA . CYS B 1 72 ? 13.15252 17.14177 82.23162 1.000 27.56917 71 CYS B CA 1
ATOM 1082 C C . CYS B 1 72 ? 14.29292 17.82190 81.47951 1.000 24.13039 71 CYS B C 1
ATOM 1083 O O . CYS B 1 72 ? 14.13841 18.94754 81.00078 1.000 28.81754 71 CYS B O 1
ATOM 1086 N N . LYS B 1 73 ? 15.41067 17.12390 81.34930 1.000 32.19550 72 LYS B N 1
ATOM 1087 C CA . LYS B 1 73 ? 16.58643 17.68613 80.63314 1.000 38.07568 72 LYS B CA 1
ATOM 1088 C C . LYS B 1 73 ? 16.29657 17.80150 79.13245 1.000 29.04238 72 LYS B C 1
ATOM 1089 O O . LYS B 1 73 ? 16.66430 18.80654 78.57016 1.000 33.55227 72 LYS B O 1
ATOM 1095 N N . ALA B 1 74 ? 15.63858 16.81779 78.52303 1.000 27.33647 73 ALA B N 1
ATOM 1096 C CA . ALA B 1 74 ? 15.36178 16.93819 77.08633 1.000 29.57623 73 ALA B CA 1
ATOM 1097 C C . ALA B 1 74 ? 14.52417 18.16698 76.78431 1.000 30.92831 73 ALA B C 1
ATOM 1098 O O . ALA B 1 74 ? 14.67345 18.76948 75.70921 1.000 30.29468 73 ALA B O 1
ATOM 1100 N N . ASP B 1 75 ? 13.63108 18.55549 77.71026 1.000 26.16204 74 ASP B N 1
ATOM 1101 C CA . ASP B 1 75 ? 12.81670 19.75133 77.54421 1.000 23.10472 74 ASP B CA 1
ATOM 1102 C C . ASP B 1 75 ? 13.45500 20.99399 78.15667 1.000 26.31194 74 ASP B C 1
ATOM 1103 O O . ASP B 1 75 ? 12.90890 22.08654 77.99434 1.000 31.80328 74 ASP B O 1
ATOM 1108 N N . ALA B 1 76 ? 14.57609 20.85992 78.86651 1.000 26.44631 75 ALA B N 1
ATOM 1109 C CA . ALA B 1 76 ? 15.17291 21.96945 79.63400 1.000 31.20922 75 ALA B CA 1
ATOM 1110 C C . ALA B 1 76 ? 14.14987 22.68963 80.50412 1.000 35.83420 75 ALA B C 1
ATOM 1111 O O . ALA B 1 76 ? 14.11662 23.92454 80.55727 1.000 32.28616 75 ALA B O 1
ATOM 1113 N N . ALA B 1 77 ? 13.30367 21.91129 81.20092 1.000 31.05252 76 ALA B N 1
ATOM 1114 C CA . ALA B 1 77 ? 12.17085 22.48919 81.90714 1.000 30.23419 76 ALA B CA 1
ATOM 1115 C C . ALA B 1 77 ? 12.00196 21.84760 83.26725 1.000 31.53468 76 ALA B C 1
ATOM 1116 O O . ALA B 1 77 ? 12.19136 20.63709 83.41494 1.000 29.38865 76 ALA B O 1
ATOM 1118 N N . SER B 1 78 ? 11.63379 22.66152 84.24971 1.000 30.44372 77 SER B N 1
ATOM 1119 C CA . SER B 1 78 ? 11.15143 22.16810 85.53416 1.000 34.33391 77 SER B CA 1
ATOM 1120 C C . SER B 1 78 ? 9.63914 22.26805 85.51373 1.000 28.75983 77 SER B C 1
ATOM 1121 O O . SER B 1 78 ? 9.08898 23.29962 85.12839 1.000 37.15527 77 SER B O 1
ATOM 1124 N N . LEU B 1 79 ? 8.97239 21.20022 85.89031 1.000 28.45764 78 LEU B N 1
ATOM 1125 C CA . LEU B 1 79 ? 7.53946 21.09640 85.70178 1.000 30.56698 78 LEU B CA 1
ATOM 1126 C C . LEU B 1 79 ? 6.85611 20.59244 86.96643 1.000 25.61250 78 LEU B C 1
ATOM 1127 O O . LEU B 1 79 ? 7.33531 19.65266 87.62285 1.000 20.67390 78 LEU B O 1
ATOM 1132 N N . CYS B 1 80 ? 5.70882 21.19334 87.27567 1.000 30.29821 79 CYS B N 1
ATOM 1133 C CA . CYS B 1 80 ? 4.82730 20.66087 88.30753 1.000 26.25501 79 CYS B CA 1
ATOM 1134 C C . CYS B 1 80 ? 4.26646 19.31041 87.86498 1.000 25.57859 79 CYS B C 1
ATOM 1135 O O . CYS B 1 80 ? 4.39035 18.90485 86.69881 1.000 23.58171 79 CYS B O 1
ATOM 1138 N N . THR B 1 81 ? 3.62831 18.61060 88.81157 1.000 26.80823 80 THR B N 1
ATOM 1139 C CA . THR B 1 81 ? 3.12764 17.26328 88.53496 1.000 23.77724 80 THR B CA 1
ATOM 1140 C C . THR B 1 81 ? 2.11445 17.26568 87.39600 1.000 30.67723 80 THR B C 1
ATOM 1141 O O . THR B 1 81 ? 2.13299 16.36681 86.54689 1.000 29.23045 80 THR B O 1
ATOM 1145 N N . ALA B 1 82 ? 1.21475 18.26227 87.37302 1.000 27.68383 81 ALA B N 1
ATOM 1146 C CA . ALA B 1 82 ? 0.22136 18.37372 86.30805 1.000 25.03826 81 ALA B CA 1
ATOM 1147 C C . ALA B 1 82 ? 0.86516 18.67257 84.95342 1.000 31.92503 81 ALA B C 1
ATOM 1148 O O . ALA B 1 82 ? 0.54886 18.02482 83.94868 1.000 27.81619 81 ALA B O 1
ATOM 1150 N N . CYS B 1 83 ? 1.72635 19.69789 84.88663 1.000 27.22396 82 CYS B N 1
ATOM 1151 C CA . CYS B 1 83 ? 2.30508 20.04857 83.59006 1.000 28.29442 82 CYS B CA 1
ATOM 1152 C C . CYS B 1 83 ? 3.19359 18.92100 83.08504 1.000 24.60586 82 CYS B C 1
ATOM 1153 O O . CYS B 1 83 ? 3.15927 18.58502 81.90005 1.000 27.79668 82 CYS B O 1
ATOM 1156 N N . ASP B 1 84 ? 3.92228 18.26286 83.98623 1.000 25.39945 83 ASP B N 1
ATOM 1157 C CA . ASP B 1 84 ? 4.72697 17.11105 83.59529 1.000 26.34787 83 ASP B CA 1
ATOM 1158 C C . ASP B 1 84 ? 3.87624 16.01483 82.95606 1.000 31.80225 83 ASP B C 1
ATOM 1159 O O . ASP B 1 84 ? 4.26675 15.43597 81.93561 1.000 26.44520 83 ASP B O 1
ATOM 1164 N N . ALA B 1 85 ? 2.74485 15.65773 83.58920 1.000 27.03420 84 ALA B N 1
ATOM 1165 C CA . ALA B 1 85 ? 1.89410 14.60450 83.03697 1.000 29.37407 84 ALA B CA 1
ATOM 1166 C C . ALA B 1 85 ? 1.25260 15.02791 81.71767 1.000 32.31822 84 ALA B C 1
ATOM 1167 O O . ALA B 1 85 ? 1.11485 14.20963 80.79773 1.000 24.15283 84 ALA B O 1
ATOM 1169 N N . GLU B 1 86 ? 0.82411 16.29178 81.61923 1.000 26.50106 85 GLU B N 1
ATOM 1170 C CA . GLU B 1 86 ? 0.23151 16.78531 80.38089 1.000 32.43186 85 GLU B CA 1
ATOM 1171 C C . GLU B 1 86 ? 1.22024 16.81208 79.21187 1.000 30.12631 85 GLU B C 1
ATOM 1172 O O . GLU B 1 86 ? 0.86706 16.44524 78.08320 1.000 26.94316 85 GLU B O 1
ATOM 1178 N N . ILE B 1 87 ? 2.42913 17.32030 79.44568 1.000 23.06944 86 ILE B N 1
ATOM 1179 C CA . ILE B 1 87 ? 3.44382 17.40612 78.39864 1.000 25.07424 86 ILE B CA 1
ATOM 1180 C C . ILE B 1 87 ? 3.88808 16.01135 77.93105 1.000 28.33345 86 ILE B C 1
ATOM 1181 O O . ILE B 1 87 ? 4.05950 15.76793 76.73185 1.000 24.21687 86 ILE B O 1
ATOM 1186 N N . HIS B 1 88 ? 4.07555 15.07576 78.86077 1.000 24.18513 87 HIS B N 1
ATOM 1187 C CA . HIS B 1 88 ? 4.68665 13.79342 78.53202 1.000 24.85492 87 HIS B CA 1
ATOM 1188 C C . HIS B 1 88 ? 3.70113 12.71582 78.13993 1.000 30.88923 87 HIS B C 1
ATOM 1189 O O . HIS B 1 88 ? 4.13031 11.69402 77.59639 1.000 23.17901 87 HIS B O 1
ATOM 1196 N N . SER B 1 89 ? 2.40286 12.91231 78.39029 1.000 30.09225 88 SER B N 1
ATOM 1197 C CA . SER B 1 89 ? 1.35265 12.03955 77.86228 1.000 24.55904 88 SER B CA 1
ATOM 1198 C C . SER B 1 89 ? 0.85815 12.43636 76.47483 1.000 24.74628 88 SER B C 1
ATOM 1199 O O . SER B 1 89 ? -0.01056 11.74508 75.92666 1.000 26.63947 88 SER B O 1
ATOM 1202 N N . ALA B 1 90 ? 1.37165 13.51980 75.89240 1.000 23.70102 89 ALA B N 1
ATOM 1203 C CA . ALA B 1 90 ? 0.78094 14.06133 74.66606 1.000 29.06065 89 ALA B CA 1
ATOM 1204 C C . ALA B 1 90 ? 0.97418 13.13397 73.45777 1.000 32.33996 89 ALA B C 1
ATOM 1205 O O . ALA B 1 90 ? 0.09059 13.02468 72.59967 1.000 29.78471 89 ALA B O 1
ATOM 1207 N N . ASN B 1 91 ? 2.15454 12.56514 73.29651 1.000 28.82082 90 ASN B N 1
ATOM 1208 C CA . ASN B 1 91 ? 2.48152 11.74513 72.11209 1.000 27.52350 90 ASN B CA 1
ATOM 1209 C C . ASN B 1 91 ? 3.58752 10.73506 72.39086 1.000 29.99752 90 ASN B C 1
ATOM 1210 O O . ASN B 1 91 ? 4.27727 10.83982 73.38716 1.000 26.77922 90 ASN B O 1
ATOM 1215 N N . PRO B 1 92 ? 3.81404 9.81376 71.46754 1.000 31.96949 91 PRO B N 1
ATOM 1216 C CA . PRO B 1 92 ? 4.82603 8.79044 71.70340 1.000 29.74698 91 PRO B CA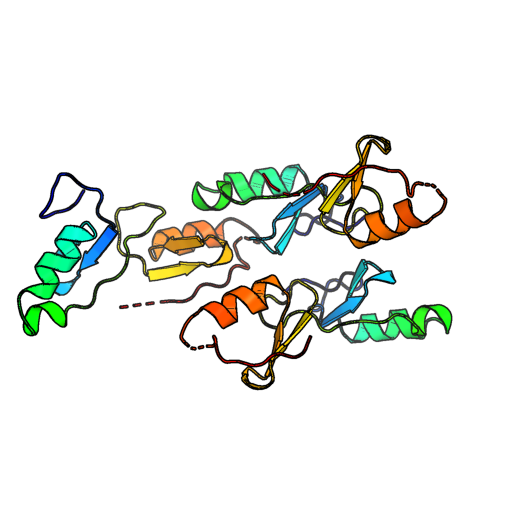 1
ATOM 1217 C C . PRO B 1 92 ? 6.29298 9.28035 71.95293 1.000 30.01146 91 PRO B C 1
ATOM 1218 O O . PRO B 1 92 ? 6.97252 8.60910 72.66817 1.000 25.88493 91 PRO B O 1
ATOM 1230 N N . ALA B 1 94 ? 7.32121 12.34798 73.35817 1.000 21.23512 93 ALA B N 1
ATOM 1231 C CA . ALA B 1 94 ? 7.37084 12.98999 74.66918 1.000 24.70333 93 ALA B CA 1
ATOM 1232 C C . ALA B 1 94 ? 7.20173 11.94943 75.74325 1.000 19.64392 93 ALA B C 1
ATOM 1233 O O . ALA B 1 94 ? 7.77745 12.08587 76.79367 1.000 26.82028 93 ALA B O 1
ATOM 1235 N N . ARG B 1 95 ? 6.44322 10.89942 75.42993 1.000 21.81830 94 ARG B N 1
ATOM 1236 C CA . ARG B 1 95 ? 6.26811 9.81386 76.38301 1.000 21.24022 94 ARG B CA 1
ATOM 1237 C C . ARG B 1 95 ? 7.58829 9.14136 76.74059 1.000 28.40440 94 ARG B C 1
ATOM 1238 O O . ARG B 1 95 ? 7.67415 8.47349 77.77844 1.000 23.48906 94 ARG B O 1
ATOM 1246 N N . ARG B 1 96 ? 8.59999 9.29615 75.88056 1.000 25.22951 95 ARG B N 1
ATOM 1247 C CA . ARG B 1 96 ? 9.90903 8.61064 76.07515 1.000 33.71926 95 ARG B CA 1
ATOM 1248 C C . ARG B 1 96 ? 10.89759 9.46222 76.88421 1.000 23.96702 95 ARG B C 1
ATOM 1249 O O . ARG B 1 96 ? 12.02412 8.97821 77.10901 1.000 32.43602 95 ARG B O 1
ATOM 1257 N N . HIS B 1 97 ? 10.50878 10.66914 77.30473 1.000 23.25635 96 HIS B N 1
ATOM 1258 C CA . HIS B 1 97 ? 11.43627 11.51755 78.03886 1.000 28.37644 96 HIS B CA 1
ATOM 1259 C C . HIS B 1 97 ? 11.73022 10.94821 79.41950 1.000 28.99507 96 HIS B C 1
ATOM 1260 O O . HIS B 1 97 ? 10.85943 10.37581 80.07934 1.000 24.83645 96 HIS B O 1
ATOM 1267 N N . GLN B 1 98 ? 12.97225 11.10449 79.85424 1.000 27.34851 97 GLN B N 1
ATOM 1268 C CA . GLN B 1 98 ? 13.37156 10.76743 81.21379 1.000 33.68987 97 GLN B CA 1
ATOM 1269 C C . GLN B 1 98 ? 13.36210 12.01632 82.07692 1.000 26.81131 97 GLN B C 1
ATOM 1270 O O . GLN B 1 98 ? 13.98003 13.02402 81.72238 1.000 33.41055 97 GLN B O 1
ATOM 1276 N N . ARG B 1 99 ? 12.72550 11.93351 83.23057 1.000 25.93808 98 ARG B N 1
ATOM 1277 C CA . ARG B 1 99 ? 12.68439 13.07131 84.13772 1.000 32.05710 98 ARG B CA 1
ATOM 1278 C C . ARG B 1 99 ? 13.24389 12.65868 85.49111 1.000 31.26847 98 ARG B C 1
ATOM 1279 O O . ARG B 1 99 ? 13.22042 11.47858 85.85402 1.000 28.33233 98 ARG B O 1
ATOM 1287 N N . VAL B 1 100 ? 13.77906 13.62304 86.22465 1.000 31.21990 99 VAL B N 1
ATOM 1288 C CA . VAL B 1 100 ? 14.23228 13.31613 87.58515 1.000 38.98035 99 VAL B CA 1
ATOM 1289 C C . VAL B 1 100 ? 13.39317 14.11378 88.58609 1.000 36.24330 99 VAL B C 1
ATOM 1290 O O . VAL B 1 100 ? 12.92190 15.21155 88.26268 1.000 28.32139 99 VAL B O 1
ATOM 1294 N N . PRO B 1 101 ? 13.28579 13.61137 89.82116 1.000 30.10834 100 PRO B N 1
ATOM 1295 C CA . PRO B 1 101 ? 12.54147 14.45529 90.73600 1.000 36.11450 100 PRO B CA 1
ATOM 1296 C C . PRO B 1 101 ? 13.32679 15.61936 91.16630 1.000 41.73491 100 PRO B C 1
ATOM 1297 O O . PRO B 1 101 ? 14.51706 15.55154 91.24707 1.000 47.90396 100 PRO B O 1
ATOM 1317 N N . PRO B 1 104 ? 15.17603 19.50779 96.66077 1.000 61.51748 103 PRO B N 1
ATOM 1318 C CA . PRO B 1 104 ? 14.95788 20.64913 97.54810 1.000 63.84980 103 PRO B CA 1
ATOM 1319 C C . PRO B 1 104 ? 15.85159 21.81054 97.37029 1.000 59.67434 103 PRO B C 1
ATOM 1320 O O . PRO B 1 104 ? 16.09412 22.38809 98.41510 1.000 71.18240 103 PRO B O 1
ATOM 1324 N N . ALA C 1 14 ? 15.43684 5.09568 52.58476 1.000 40.62878 13 ALA C N 1
ATOM 1325 C CA . ALA C 1 14 ? 15.25979 6.26248 53.48562 1.000 42.76436 13 ALA C CA 1
ATOM 1326 C C . ALA C 1 14 ? 14.76727 5.80676 54.85964 1.000 39.69284 13 ALA C C 1
ATOM 1327 O O . ALA C 1 14 ? 13.90377 4.94125 54.92253 1.000 41.33377 13 ALA C O 1
ATOM 1329 N N . ARG C 1 15 ? 15.30344 6.40036 55.91083 1.000 35.75418 14 ARG C N 1
ATOM 1330 C CA . ARG C 1 15 ? 14.89777 6.03278 57.28087 1.000 27.96266 14 ARG C CA 1
ATOM 1331 C C . ARG C 1 15 ? 13.44160 6.43596 57.52066 1.000 30.56405 14 ARG C C 1
ATOM 1332 O O . ARG C 1 15 ? 13.07119 7.52211 57.17972 1.000 30.35500 14 ARG C O 1
ATOM 1340 N N . ALA C 1 16 ? 12.67024 5.55342 58.13433 1.000 30.27499 15 ALA C N 1
ATOM 1341 C CA . ALA C 1 16 ? 11.26337 5.83757 58.42676 1.000 31.27725 15 ALA C CA 1
ATOM 1342 C C . ALA C 1 16 ? 11.06841 6.73462 59.66008 1.000 32.19774 15 ALA C C 1
ATOM 1343 O O . ALA C 1 16 ? 11.83743 6.69676 60.63045 1.000 29.26405 15 ALA C O 1
ATOM 1345 N N . CYS C 1 17 ? 10.00104 7.53204 59.60993 1.000 30.83124 16 CYS C N 1
ATOM 1346 C CA . CYS C 1 17 ? 9.55302 8.34790 60.74458 1.000 33.51585 16 CYS C CA 1
ATOM 1347 C C . CYS C 1 17 ? 9.33790 7.50485 62.01021 1.000 27.88914 16 CYS C C 1
ATOM 1348 O O . CYS C 1 17 ? 8.64047 6.48580 61.98344 1.000 34.53375 16 CYS C O 1
ATOM 1351 N N . ASP C 1 18 ? 9.93145 7.94339 63.13096 1.000 29.13341 17 ASP C N 1
ATOM 1352 C CA . ASP C 1 18 ? 9.87717 7.17465 64.37143 1.000 28.63122 17 ASP C CA 1
ATOM 1353 C C . ASP C 1 18 ? 8.45541 7.09920 64.93113 1.000 38.65421 17 ASP C C 1
ATOM 1354 O O . ASP C 1 18 ? 8.14642 6.19303 65.71382 1.000 39.32799 17 ASP C O 1
ATOM 1359 N N . THR C 1 19 ? 7.57513 8.00070 64.51183 1.000 34.43535 18 THR C N 1
ATOM 1360 C CA . THR C 1 19 ? 6.23108 8.09139 65.06172 1.000 37.58391 18 THR C CA 1
ATOM 1361 C C . THR C 1 19 ? 5.20468 7.31151 64.24612 1.000 39.73129 18 THR C C 1
ATOM 1362 O O . THR C 1 19 ? 4.53516 6.42929 64.78258 1.000 39.08371 18 THR C O 1
ATOM 1366 N N . CYS C 1 20 ? 5.05059 7.63901 62.96312 1.000 38.53173 19 CYS C N 1
ATOM 1367 C CA . CYS C 1 20 ? 4.03195 7.00314 62.14381 1.000 39.06717 19 CYS C CA 1
ATOM 1368 C C . CYS C 1 20 ? 4.57714 5.85276 61.32425 1.000 45.26116 19 CYS C C 1
ATOM 1369 O O . CYS C 1 20 ? 3.79152 5.02051 60.85705 1.000 42.85364 19 CYS C O 1
ATOM 1372 N N . ARG C 1 21 ? 5.89577 5.82629 61.11654 1.000 39.61320 20 ARG C N 1
ATOM 1373 C CA . ARG C 1 21 ? 6.55225 4.67278 60.44076 1.000 45.04955 20 ARG C CA 1
ATOM 1374 C C . ARG C 1 21 ? 5.83607 4.37246 59.12155 1.000 41.67847 20 ARG C C 1
ATOM 1375 O O . ARG C 1 21 ? 5.67831 3.17991 58.79332 1.000 52.42524 20 ARG C O 1
ATOM 1383 N N . SER C 1 22 ? 5.28515 5.42293 58.49590 1.000 49.58984 21 SER C N 1
ATOM 1384 C CA . SER C 1 22 ? 4.58666 5.32763 57.18509 1.000 46.20403 21 SER C CA 1
ATOM 1385 C C . SER C 1 22 ? 5.14203 6.36363 56.19418 1.000 48.70110 21 SER C C 1
ATOM 1386 O O . SER C 1 22 ? 4.79977 6.27365 54.99868 1.000 60.95964 21 SER C O 1
ATOM 1389 N N . ALA C 1 23 ? 5.96350 7.30391 56.67654 1.000 47.94895 22 ALA C N 1
ATOM 1390 C CA . ALA C 1 23 ? 6.53819 8.35058 55.85362 1.000 38.34723 22 ALA C CA 1
ATOM 1391 C C . ALA C 1 23 ? 8.04267 8.32651 56.06955 1.000 41.49801 22 ALA C C 1
ATOM 1392 O O . ALA C 1 23 ? 8.51750 7.86402 57.11461 1.000 41.62268 22 ALA C O 1
ATOM 1394 N N . ALA C 1 24 ? 8.79493 8.77886 55.06300 1.000 30.68039 23 ALA C N 1
ATOM 1395 C CA . ALA C 1 24 ? 10.22101 8.98968 55.26658 1.000 29.27624 23 ALA C CA 1
ATOM 1396 C C . ALA C 1 24 ? 10.42317 10.13589 56.25563 1.000 34.19232 23 ALA C C 1
ATOM 1397 O O . ALA C 1 24 ? 9.65066 11.10664 56.27225 1.000 35.22098 23 ALA C O 1
ATOM 1399 N N . CYS C 1 25 ? 11.43611 10.00765 57.11932 1.000 27.10356 24 CYS C N 1
ATOM 1400 C CA . CYS C 1 25 ? 11.72116 11.11518 58.02112 1.000 31.13705 24 CYS C CA 1
ATOM 1401 C C . CYS C 1 25 ? 12.32573 12.26784 57.22736 1.000 34.53218 24 CYS C C 1
ATOM 1402 O O . CYS C 1 25 ? 12.97498 12.06908 56.19563 1.000 31.77630 24 CYS C O 1
ATOM 1405 N N . THR C 1 26 ? 12.07972 13.49146 57.69347 1.000 28.88390 25 THR C N 1
ATOM 1406 C CA . THR C 1 26 ? 12.66963 14.68766 57.10084 1.000 34.68739 25 THR C CA 1
ATOM 1407 C C . THR C 1 26 ? 13.43423 15.55777 58.08716 1.000 27.07881 25 THR C C 1
ATOM 1408 O O . THR C 1 26 ? 14.22302 16.39996 57.65038 1.000 28.29628 25 THR C O 1
ATOM 1412 N N . VAL C 1 27 ? 13.19407 15.42558 59.39837 1.000 31.70068 26 VAL C N 1
ATOM 1413 C CA . VAL C 1 27 ? 13.91083 16.20859 60.39761 1.000 25.02709 26 VAL C CA 1
ATOM 1414 C C . VAL C 1 27 ? 14.33757 15.30082 61.53781 1.000 22.48562 26 VAL C C 1
ATOM 1415 O O . VAL C 1 27 ? 13.79371 14.21252 61.74158 1.000 29.27736 26 VAL C O 1
ATOM 1419 N N . TYR C 1 28 ? 15.34631 15.74987 62.26375 1.000 22.50174 27 TYR C N 1
ATOM 1420 C CA . TYR C 1 28 ? 15.82877 15.09007 63.46237 1.000 24.64823 27 TYR C CA 1
ATOM 1421 C C . TYR C 1 28 ? 15.69659 16.05236 64.63270 1.000 26.73954 27 TYR C C 1
ATOM 1422 O O . TYR C 1 28 ? 16.14859 17.19527 64.54123 1.000 28.14441 27 TY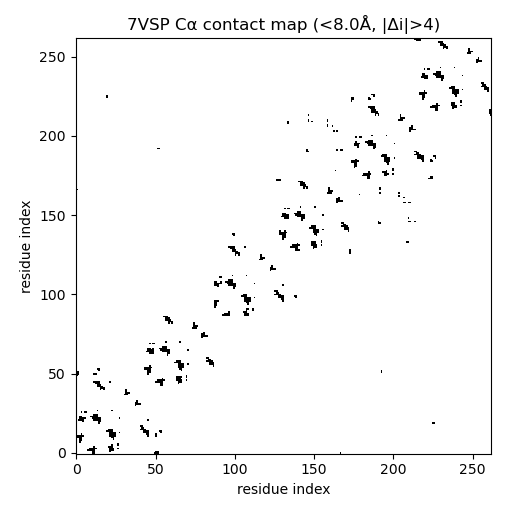R C O 1
ATOM 1431 N N . CYS C 1 29 ? 15.05144 15.61404 65.70507 1.000 25.05458 28 CYS C N 1
ATOM 1432 C CA . CYS C 1 29 ? 14.97467 16.39328 66.93989 1.000 22.97135 28 CYS C CA 1
ATOM 1433 C C . CYS C 1 29 ? 15.86184 15.71646 67.97767 1.000 28.85325 28 CYS C C 1
ATOM 1434 O O . CYS C 1 29 ? 15.58248 14.59110 68.40282 1.000 23.91912 28 CYS C O 1
ATOM 1437 N N . GLU C 1 30 ? 16.94358 16.38033 68.37391 1.000 25.35717 29 GLU C N 1
ATOM 1438 C CA . GLU C 1 30 ? 17.81459 15.76754 69.38785 1.000 28.48917 29 GLU C CA 1
ATOM 1439 C C . GLU C 1 30 ? 17.14349 15.67454 70.76001 1.000 25.30016 29 GLU C C 1
ATOM 1440 O O . GLU C 1 30 ? 17.38854 14.72029 71.52448 1.000 27.87919 29 GLU C O 1
ATOM 1446 N N . ALA C 1 31 ? 16.33061 16.67150 71.11078 1.000 26.67638 30 ALA C N 1
ATOM 1447 C CA . ALA C 1 31 ? 15.65624 16.64966 72.40809 1.000 28.98596 30 ALA C CA 1
ATOM 1448 C C . ALA C 1 31 ? 14.79748 15.40202 72.53515 1.000 27.53781 30 ALA C C 1
ATOM 1449 O O . ALA C 1 31 ? 14.85063 14.69294 73.54454 1.000 25.37372 30 ALA C O 1
ATOM 1451 N N . ASP C 1 32 ? 14.06587 15.07513 71.47292 1.000 25.89525 31 ASP C N 1
ATOM 1452 C CA . ASP C 1 32 ? 13.24364 13.88095 71.41102 1.000 28.24992 31 ASP C CA 1
ATOM 1453 C C . ASP C 1 32 ? 14.02373 12.64313 70.97081 1.000 24.93995 31 ASP C C 1
ATOM 1454 O O . ASP C 1 32 ? 13.45850 11.54021 70.98159 1.000 26.87339 31 ASP C O 1
ATOM 1459 N N . SER C 1 33 ? 15.27151 12.83509 70.51271 1.000 27.80512 32 SER C N 1
ATOM 1460 C CA . SER C 1 33 ? 16.06827 11.69248 69.98666 1.000 25.74674 32 SER C CA 1
ATOM 1461 C C . SER C 1 33 ? 15.18427 11.00130 68.94396 1.000 23.28008 32 SER C C 1
ATOM 1462 O O . SER C 1 33 ? 14.99342 9.77278 69.04172 1.000 25.37859 32 SER C O 1
ATOM 1465 N N . ALA C 1 34 ? 14.66911 11.78453 67.98966 1.000 23.15879 33 ALA C N 1
ATOM 1466 C CA . ALA C 1 34 ? 13.63007 11.29881 67.08871 1.000 24.67199 33 ALA C CA 1
ATOM 1467 C C . ALA C 1 34 ? 13.84547 11.74024 65.64521 1.000 25.31584 33 ALA C C 1
ATOM 1468 O O . ALA C 1 34 ? 14.11608 12.91623 65.38418 1.000 23.70902 33 ALA C O 1
ATOM 1470 N N . TYR C 1 35 ? 13.62209 10.81187 64.71668 1.000 23.55235 34 TYR C N 1
ATOM 1471 C CA . TYR C 1 35 ? 13.47675 11.11468 63.29461 1.000 26.24614 34 TYR C CA 1
ATOM 1472 C C . TYR C 1 35 ? 11.99797 11.19403 62.96975 1.000 28.31557 34 TYR C C 1
ATOM 1473 O O . TYR C 1 35 ? 11.25495 10.23036 63.19619 1.000 31.98232 34 TYR C O 1
ATOM 1482 N N . LEU C 1 36 ? 11.57109 12.31852 62.42701 1.000 24.40279 35 LEU C N 1
ATOM 1483 C CA . LEU C 1 36 ? 10.16124 12.54779 62.18933 1.000 28.15889 35 LEU C CA 1
ATOM 1484 C C . LEU C 1 36 ? 9.90766 12.98646 60.75477 1.000 33.25900 35 LEU C C 1
ATOM 1485 O O . LEU C 1 36 ? 10.76435 13.61722 60.10239 1.000 30.14175 35 LEU C O 1
ATOM 1490 N N . CYS C 1 37 ? 8.71221 12.64861 60.26345 1.000 29.48446 36 CYS C N 1
ATOM 1491 C CA . CYS C 1 37 ? 8.26375 13.24857 59.01663 1.000 35.03304 36 CYS C CA 1
ATOM 1492 C C . CYS C 1 37 ? 7.72005 14.65714 59.28673 1.000 34.63130 36 CYS C C 1
ATOM 1493 O O . CYS C 1 37 ? 7.56469 15.07344 60.43294 1.000 28.50378 36 CYS C O 1
ATOM 1496 N N . THR C 1 38 ? 7.45071 15.39103 58.20184 1.000 33.23764 37 THR C N 1
ATOM 1497 C CA . THR C 1 38 ? 6.94765 16.78905 58.28884 1.000 40.16235 37 THR C CA 1
ATOM 1498 C C . THR C 1 38 ? 5.66524 16.84722 59.12854 1.000 34.83515 37 THR C C 1
ATOM 1499 O O . THR C 1 38 ? 5.55347 17.76425 59.96673 1.000 35.17783 37 THR C O 1
ATOM 1503 N N . THR C 1 39 ? 4.74229 15.90623 58.90739 1.000 34.66109 38 THR C N 1
ATOM 1504 C CA . THR C 1 39 ? 3.44881 15.87860 59.64293 1.000 37.95815 38 THR C CA 1
ATOM 1505 C C . THR C 1 39 ? 3.68524 15.60479 61.13288 1.000 37.45491 38 THR C C 1
ATOM 1506 O O . THR C 1 39 ? 3.17266 16.38220 61.96257 1.000 41.62134 38 THR C O 1
ATOM 1510 N N . CYS C 1 40 ? 4.43057 14.54129 61.45011 1.000 37.51344 39 CYS C N 1
ATOM 1511 C CA . CYS C 1 40 ? 4.69794 14.16276 62.82977 1.000 36.92603 39 CYS C CA 1
ATOM 1512 C C . CYS C 1 40 ? 5.55374 15.20158 63.55127 1.000 35.96566 39 CYS C C 1
ATOM 1513 O O . CYS C 1 40 ? 5.34776 15.43769 64.74819 1.000 29.84659 39 CYS C O 1
ATOM 1516 N N . ASP C 1 41 ? 6.47926 15.86457 62.83882 1.000 28.54413 40 ASP C N 1
ATOM 1517 C CA . ASP C 1 41 ? 7.25778 16.93850 63.44955 1.000 31.29696 40 ASP C CA 1
ATOM 1518 C C . ASP C 1 41 ? 6.35371 18.09624 63.83785 1.000 34.39729 40 ASP C C 1
ATOM 1519 O O . ASP C 1 41 ? 6.52887 18.70825 64.90081 1.000 36.99761 40 ASP C O 1
ATOM 1524 N N . ALA C 1 42 ? 5.37750 18.40851 62.98747 1.000 31.25148 41 ALA C N 1
ATOM 1525 C CA . ALA C 1 42 ? 4.47736 19.50545 63.28863 1.000 36.97610 41 ALA C CA 1
ATOM 1526 C C . ALA C 1 42 ? 3.58131 19.15547 64.48169 1.000 34.15959 41 ALA C C 1
ATOM 1527 O O . ALA C 1 42 ? 3.40187 19.96222 65.40278 1.000 38.23583 41 ALA C O 1
ATOM 1529 N N . ARG C 1 43 ? 3.05930 17.92859 64.50412 1.000 38.39463 42 ARG C N 1
ATOM 1530 C CA . ARG C 1 43 ? 2.12202 17.53188 65.54316 1.000 30.76811 42 ARG C CA 1
ATOM 1531 C C . ARG C 1 43 ? 2.81699 17.36011 66.88640 1.000 36.41710 42 ARG C C 1
ATOM 1532 O O . ARG C 1 43 ? 2.24353 17.70098 67.92328 1.000 36.25722 42 ARG C O 1
ATOM 1540 N N . VAL C 1 44 ? 4.05682 16.85105 66.89382 1.000 33.26375 43 VAL C N 1
ATOM 1541 C CA . VAL C 1 44 ? 4.78560 16.69452 68.15302 1.000 33.50268 43 VAL C CA 1
ATOM 1542 C C . VAL C 1 44 ? 5.09363 18.06472 68.75633 1.000 39.97096 43 VAL C C 1
ATOM 1543 O O . VAL C 1 44 ? 4.87166 18.29580 69.95428 1.000 30.96285 43 VAL C O 1
ATOM 1547 N N . HIS C 1 45 ? 5.56249 19.01021 67.93941 1.000 30.61639 44 HIS C N 1
ATOM 1548 C CA . HIS C 1 45 ? 6.04961 20.26580 68.49611 1.000 37.98098 44 HIS C CA 1
ATOM 1549 C C . HIS C 1 45 ? 4.98910 21.35388 68.60957 1.000 35.17702 44 HIS C C 1
ATOM 1550 O O . HIS C 1 45 ? 5.29544 22.42525 69.13125 1.000 36.30077 44 HIS C O 1
ATOM 1557 N N . ALA C 1 46 ? 3.76261 21.10287 68.16950 1.000 36.31587 45 ALA C N 1
ATOM 1558 C CA . ALA C 1 46 ? 2.64582 21.98545 68.47763 1.000 35.23167 45 ALA C CA 1
ATOM 1559 C C . ALA C 1 46 ? 1.89401 21.54960 69.71922 1.000 37.57196 45 ALA C C 1
ATOM 1560 O O . ALA C 1 46 ? 0.88171 22.16526 70.06057 1.000 47.50377 45 ALA C O 1
ATOM 1562 N N . ALA C 1 47 ? 2.35604 20.49687 70.39704 1.000 36.85438 46 ALA C N 1
ATOM 1563 C CA . ALA C 1 47 ? 1.58915 19.93729 71.50139 1.000 32.53459 46 ALA C CA 1
ATOM 1564 C C . ALA C 1 47 ? 1.42390 20.92256 72.65783 1.000 37.76956 46 ALA C C 1
ATOM 1565 O O . ALA C 1 47 ? 0.43756 20.83138 73.41263 1.000 41.93759 46 ALA C O 1
ATOM 1567 N N . ASN C 1 48 ? 2.37577 21.84571 72.82589 1.000 30.41371 47 ASN C N 1
ATOM 1568 C CA . ASN C 1 48 ? 2.41463 22.75033 73.97075 1.000 29.80581 47 ASN C CA 1
ATOM 1569 C C . ASN C 1 48 ? 3.61790 23.66754 73.83129 1.000 36.66029 47 ASN C C 1
ATOM 1570 O O . ASN C 1 48 ? 4.42328 23.51480 72.90234 1.000 32.56100 47 ASN C O 1
ATOM 1575 N N . ARG C 1 49 ? 3.75226 24.60778 74.75604 1.000 34.65131 48 ARG C N 1
ATOM 1576 C CA . ARG C 1 49 ? 4.78944 25.62265 74.65312 1.000 38.08277 48 ARG C CA 1
ATOM 1577 C C . ARG C 1 49 ? 6.17086 25.03932 74.89510 1.000 34.21914 48 ARG C C 1
ATOM 1578 O O . ARG C 1 49 ? 7.14694 25.50213 74.30512 1.000 36.00381 48 ARG C O 1
ATOM 1586 N N . VAL C 1 50 ? 6.27620 24.04361 75.77076 1.000 30.91966 49 VAL C N 1
ATOM 1587 C CA . VAL C 1 50 ? 7.57477 23.46398 76.09091 1.000 28.89945 49 VAL C CA 1
ATOM 1588 C C . VAL C 1 50 ? 8.14347 22.74648 74.87523 1.000 28.59252 49 VAL C C 1
ATOM 1589 O O . VAL C 1 50 ? 9.29237 22.96811 74.50139 1.000 32.31611 49 VAL C O 1
ATOM 1593 N N . ALA C 1 51 ? 7.33858 21.87956 74.24099 1.000 31.31172 50 ALA C N 1
ATOM 1594 C CA . ALA C 1 51 ? 7.78543 21.12377 73.07048 1.000 33.50238 50 ALA C CA 1
ATOM 1595 C C . ALA C 1 51 ? 8.07260 22.03077 71.88083 1.000 39.02081 50 ALA C C 1
ATOM 1596 O O . ALA C 1 51 ? 8.93944 21.71791 71.05542 1.000 29.90238 50 ALA C O 1
ATOM 1598 N N . SER C 1 52 ? 7.36958 23.15491 71.76565 1.000 31.74103 51 SER C N 1
ATOM 1599 C CA . SER C 1 52 ? 7.60792 24.00675 70.61698 1.000 29.85627 51 SER C CA 1
ATOM 1600 C C . SER C 1 52 ? 8.98900 24.62388 70.64652 1.000 34.74160 51 SER C C 1
ATOM 1601 O O . SER C 1 52 ? 9.44717 25.08784 69.60259 1.000 36.05771 51 SER C O 1
ATOM 1604 N N . ARG C 1 53 ? 9.67531 24.62550 71.79715 1.000 28.26676 52 ARG C N 1
ATOM 1605 C CA . ARG C 1 53 ? 11.02854 25.17954 71.84962 1.000 35.30001 52 ARG C CA 1
ATOM 1606 C C . ARG C 1 53 ? 12.11285 24.25850 71.27147 1.000 35.60865 52 ARG C C 1
ATOM 1607 O O . ARG C 1 53 ? 13.29010 24.66447 71.21997 1.000 31.32359 52 ARG C O 1
ATOM 1615 N N . HIS C 1 54 ? 11.78000 23.03081 70.87351 1.000 28.12224 53 HIS C N 1
ATOM 1616 C CA . HIS C 1 54 ? 12.82059 22.10141 70.43143 1.000 32.97842 53 HIS C CA 1
ATOM 1617 C C . HIS C 1 54 ? 13.45623 22.57420 69.13116 1.000 26.80384 53 HIS C C 1
ATOM 1618 O O . HIS C 1 54 ? 12.75773 22.95711 68.19038 1.000 31.02242 53 HIS C O 1
ATOM 1625 N N . GLU C 1 55 ? 14.78123 22.52439 69.08939 1.000 31.64784 54 GLU C N 1
ATOM 1626 C CA . GLU C 1 55 ? 15.54843 22.75121 67.87232 1.000 36.22865 54 GLU C CA 1
ATOM 1627 C C . GLU C 1 55 ? 15.67895 21.44309 67.09126 1.000 33.35116 54 GLU C C 1
ATOM 1628 O O . GLU C 1 55 ? 16.14165 20.42966 67.63217 1.000 32.20551 54 GLU C O 1
ATOM 1634 N N . ARG C 1 56 ? 15.25936 21.47412 65.82917 1.000 24.79345 55 ARG C N 1
ATOM 1635 C CA . ARG C 1 56 ? 15.35131 20.35522 64.91559 1.000 28.71220 55 ARG C CA 1
ATOM 1636 C C . ARG C 1 56 ? 16.28043 20.71316 63.76248 1.000 35.49734 55 ARG C C 1
ATOM 1637 O O . ARG C 1 56 ? 16.54302 21.88916 63.49146 1.000 39.05951 55 ARG C O 1
ATOM 1645 N N . VAL C 1 57 ? 16.75867 19.68340 63.06732 1.000 34.26051 56 VAL C N 1
ATOM 1646 C CA . VAL C 1 57 ? 17.58504 19.84126 61.87799 1.000 32.79083 56 VAL C CA 1
ATOM 1647 C C . VAL C 1 57 ? 17.04024 18.95474 60.77918 1.000 29.16731 56 VAL C C 1
ATOM 1648 O O . VAL C 1 57 ? 16.45943 17.89228 61.02908 1.000 25.81843 56 VAL C O 1
ATOM 1652 N N . ARG C 1 58 ? 17.25904 19.40075 59.53869 1.000 29.06711 57 ARG C N 1
ATOM 1653 C CA . ARG C 1 58 ? 16.84188 18.62464 58.34387 1.000 34.39764 57 ARG C CA 1
ATOM 1654 C C . ARG C 1 58 ? 17.72866 17.37825 58.24442 1.000 24.52205 57 ARG C C 1
ATOM 1655 O O . ARG C 1 58 ? 18.94796 17.49468 58.48122 1.000 36.69489 57 ARG C O 1
ATOM 1663 N N . VAL C 1 59 ? 17.12379 16.23902 57.90420 1.000 25.73082 58 VAL C N 1
ATOM 1664 C CA . VAL C 1 59 ? 17.81551 14.96444 57.74809 1.000 22.25607 58 VAL C CA 1
ATOM 1665 C C . VAL C 1 59 ? 18.72396 15.00853 56.51235 1.000 30.74942 58 VAL C C 1
ATOM 1666 O O . VAL C 1 59 ? 18.42591 15.66221 55.50934 1.000 27.67898 58 VAL C O 1
ATOM 1670 N N . CYS C 1 60 ? 19.86924 14.33013 56.61260 1.000 26.53759 59 CYS C N 1
ATOM 1671 C CA . CYS C 1 60 ? 20.82718 14.24599 55.51749 1.000 23.74750 59 CYS C CA 1
ATOM 1672 C C . CYS C 1 60 ? 20.14020 13.85368 54.21802 1.000 31.70367 59 CYS C C 1
ATOM 1673 O O . CYS C 1 60 ? 19.45470 12.83971 54.16224 1.000 28.82075 59 CYS C O 1
ATOM 1676 N N . GLN C 1 61 ? 20.35782 14.64129 53.16127 1.000 29.48687 60 GLN C N 1
ATOM 1677 C CA . GLN C 1 61 ? 19.74061 14.39508 51.86497 1.000 30.29922 60 GLN C CA 1
ATOM 1678 C C . GLN C 1 61 ? 20.49755 13.37908 51.02628 1.000 35.55292 60 GLN C C 1
ATOM 1679 O O . GLN C 1 61 ? 20.04290 13.03070 49.92944 1.000 32.86879 60 GLN C O 1
ATOM 1685 N N . SER C 1 62 ? 21.64823 12.91290 51.49397 1.000 27.46163 61 SER C N 1
ATOM 1686 C CA . SER C 1 62 ? 22.35157 11.84047 50.81226 1.000 33.10419 61 SER C CA 1
ATOM 1687 C C . SER C 1 62 ? 21.89179 10.46763 51.32726 1.000 39.01247 61 SER C C 1
ATOM 1688 O O . SER C 1 62 ? 21.31255 9.67031 50.57871 1.000 31.36254 61 SER C O 1
ATOM 1691 N N . CYS C 1 63 ? 22.14478 10.21228 52.61621 1.000 29.51633 62 CYS C N 1
ATOM 1692 C CA . CYS C 1 63 ? 21.79114 8.91533 53.26115 1.000 29.61129 62 CYS C CA 1
ATOM 1693 C C . CYS C 1 63 ? 20.33307 8.92500 53.73811 1.000 37.02576 62 CYS C C 1
ATOM 1694 O O . CYS C 1 63 ? 19.75106 7.82781 53.86093 1.000 29.73920 62 CYS C O 1
ATOM 1697 N N . GLU C 1 64 ? 19.78273 10.11254 54.01175 1.000 30.30022 63 GLU C N 1
ATOM 1698 C CA . GLU C 1 64 ? 18.37542 10.26731 54.47891 1.000 28.09277 63 GLU C CA 1
ATOM 1699 C C . GLU C 1 64 ? 18.12929 9.39826 55.72056 1.000 25.96210 63 GLU C C 1
ATOM 1700 O O . GLU C 1 64 ? 16.95234 9.10477 56.00930 1.000 29.90529 63 GLU C O 1
ATOM 1706 N N . SER C 1 65 ? 19.20032 9.00746 56.41957 1.000 29.74062 64 SER C N 1
ATOM 1707 C CA . SER C 1 65 ? 19.09711 8.18465 57.65703 1.000 32.35241 64 SER C CA 1
ATOM 1708 C C . SER C 1 65 ? 19.82653 8.80924 58.85690 1.000 31.98454 64 SER C C 1
ATOM 1709 O O . SER C 1 65 ? 19.95470 8.10625 59.87914 1.000 33.52575 64 SER C O 1
ATOM 1712 N N . ALA C 1 66 ? 20.36629 10.02044 58.69840 1.000 31.18920 65 ALA C N 1
ATOM 1713 C CA . ALA C 1 66 ? 21.10146 10.67824 59.80433 1.000 31.43308 65 ALA C CA 1
ATOM 1714 C C . ALA C 1 66 ? 20.84002 12.18788 59.78308 1.000 25.42237 65 ALA C C 1
ATOM 1715 O O . ALA C 1 66 ? 20.54399 12.72274 58.69682 1.000 29.39771 65 ALA C O 1
ATOM 1717 N N . PRO C 1 67 ? 20.93520 12.89358 60.93140 1.000 23.56877 66 PRO C N 1
ATOM 1718 C CA . PRO C 1 67 ? 20.71796 14.34017 60.96393 1.000 26.38807 66 PRO C CA 1
ATOM 1719 C C . PRO C 1 67 ? 21.82826 15.05461 60.18022 1.000 31.07837 66 PRO C C 1
ATOM 1720 O O . PRO C 1 67 ? 22.97212 14.65319 60.28907 1.000 30.55810 66 PRO C O 1
ATOM 1724 N N . ALA C 1 68 ? 21.45808 16.08765 59.41817 1.000 23.82558 67 ALA C N 1
ATOM 1725 C CA . ALA C 1 68 ? 22.41528 16.85886 58.62889 1.000 34.13509 67 ALA C CA 1
ATOM 1726 C C . ALA C 1 68 ? 23.28777 17.70729 59.54395 1.000 34.64759 67 ALA C C 1
ATOM 1727 O O . ALA C 1 68 ? 22.82500 18.22437 60.56799 1.000 27.58527 67 ALA C O 1
ATOM 1729 N N . ALA C 1 69 ? 24.57088 17.81609 59.18760 1.000 24.48260 68 ALA C N 1
ATOM 1730 C CA . ALA C 1 69 ? 25.50805 18.64301 59.92349 1.000 28.38442 68 ALA C CA 1
ATOM 1731 C C . ALA C 1 69 ? 26.04256 19.81160 59.10891 1.000 30.55390 68 ALA C C 1
ATOM 1732 O O . ALA C 1 69 ? 26.37709 20.84189 59.69344 1.000 34.90085 68 ALA C O 1
ATOM 1734 N N . PHE C 1 70 ? 26.08606 19.69652 57.77657 1.000 27.25521 69 PHE C N 1
ATOM 1735 C CA . PHE C 1 70 ? 26.65970 20.73226 5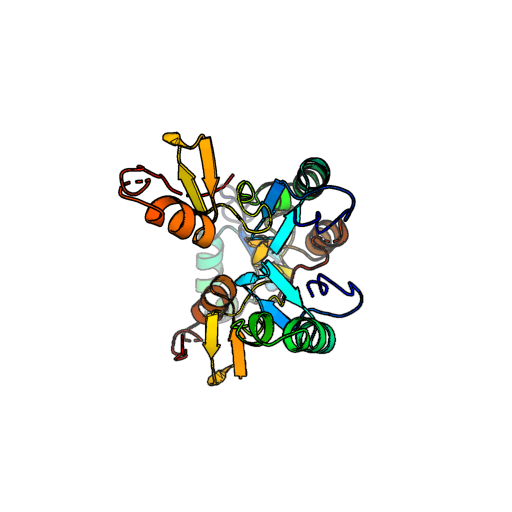6.92162 1.000 30.07131 69 PHE C CA 1
ATOM 1736 C C . PHE C 1 70 ? 25.77289 20.98143 55.71993 1.000 30.72570 69 PHE C C 1
ATOM 1737 O O . PHE C 1 70 ? 25.15927 20.05961 55.18120 1.000 33.12073 69 PHE C O 1
ATOM 1745 N N . LEU C 1 71 ? 25.68211 22.24112 55.33181 1.000 27.64826 70 LEU C N 1
ATOM 1746 C CA . LEU C 1 71 ? 25.01701 22.63969 54.10599 1.000 26.66162 70 LEU C CA 1
ATOM 1747 C C . LEU C 1 71 ? 26.09852 22.89663 53.06636 1.000 26.63037 70 LEU C C 1
ATOM 1748 O O . LEU C 1 71 ? 27.06190 23.63258 53.33900 1.000 27.42624 70 LEU C O 1
ATOM 1753 N N . CYS C 1 72 ? 25.94913 22.29090 51.89336 1.000 22.78856 71 CYS C N 1
ATOM 1754 C CA . CYS C 1 72 ? 26.81838 22.59271 50.75925 1.000 22.34389 71 CYS C CA 1
ATOM 1755 C C . CYS C 1 72 ? 25.92426 23.21754 49.70638 1.000 28.05459 71 CYS C C 1
ATOM 1756 O O . CYS C 1 72 ? 25.07717 22.53745 49.11963 1.000 29.25378 71 CYS C O 1
ATOM 1759 N N . LYS C 1 73 ? 26.05779 24.53017 49.51492 1.000 27.06127 72 LYS C N 1
ATOM 1760 C CA . LYS C 1 73 ? 25.17883 25.17984 48.55307 1.000 26.53552 72 LYS C CA 1
ATOM 1761 C C . LYS C 1 73 ? 25.54058 24.78448 47.11849 1.000 29.53273 72 LYS C C 1
ATOM 1762 O O . LYS C 1 73 ? 24.65607 24.65290 46.26598 1.000 38.57332 72 LYS C O 1
ATOM 1768 N N . ALA C 1 74 ? 26.82145 24.52808 46.85137 1.000 28.54300 73 ALA C N 1
ATOM 1769 C CA . ALA C 1 74 ? 27.22457 24.04755 45.52952 1.000 30.53743 73 ALA C CA 1
ATOM 1770 C C . ALA C 1 74 ? 26.54500 22.73017 45.19907 1.000 28.47243 73 ALA C C 1
ATOM 1771 O O . ALA C 1 74 ? 26.15605 22.50101 44.05036 1.000 30.36196 73 ALA C O 1
ATOM 1773 N N . ASP C 1 75 ? 26.35441 21.85271 46.20459 1.000 28.98624 74 ASP C N 1
ATOM 1774 C CA . ASP C 1 75 ? 25.64483 20.61217 45.93036 1.000 35.73307 74 ASP C CA 1
ATOM 1775 C C . ASP C 1 75 ? 24.15910 20.74031 46.16762 1.000 34.40334 74 ASP C C 1
ATOM 1776 O O . ASP C 1 75 ? 23.40698 19.79876 45.86212 1.000 35.21297 74 ASP C O 1
ATOM 1781 N N . ALA C 1 76 ? 23.72232 21.88251 46.68594 1.000 28.97465 75 ALA C N 1
ATOM 1782 C CA . ALA C 1 76 ? 22.33887 22.06042 47.10611 1.000 33.44864 75 ALA C CA 1
ATOM 1783 C C . ALA C 1 76 ? 21.88352 20.89877 48.00154 1.000 37.95690 75 ALA C C 1
ATOM 1784 O O . ALA C 1 76 ? 20.83406 20.29155 47.79336 1.000 31.20703 75 ALA C O 1
ATOM 1786 N N . ALA C 1 77 ? 22.69904 20.59191 49.01125 1.000 29.50131 76 ALA C N 1
ATOM 1787 C CA . ALA C 1 77 ? 22.50956 19.40485 49.82810 1.000 32.82808 76 ALA C CA 1
ATOM 1788 C C . ALA C 1 77 ? 22.83599 19.70728 51.27510 1.000 28.15555 76 ALA C C 1
ATOM 1789 O O . ALA C 1 77 ? 23.89869 20.26234 51.56515 1.000 34.64206 76 ALA C O 1
ATOM 1791 N N . SER C 1 78 ? 21.95249 19.27793 52.18096 1.000 26.81246 77 SER C N 1
ATOM 1792 C CA . SER C 1 78 ? 22.25048 19.19136 53.60518 1.000 27.95655 77 SER C CA 1
ATOM 1793 C C . SER C 1 78 ? 22.72237 17.78341 53.92723 1.000 30.92520 77 SER C C 1
ATOM 1794 O O . SER C 1 78 ? 22.04621 16.81308 53.57851 1.000 32.23800 77 SER C O 1
ATOM 1797 N N . LEU C 1 79 ? 23.86592 17.67277 54.61070 1.000 26.21449 78 LEU C N 1
ATOM 1798 C CA . LEU C 1 79 ? 24.59509 16.41175 54.68854 1.000 27.45051 78 LEU C CA 1
ATOM 1799 C C . LEU C 1 79 ? 25.05240 16.12543 56.11101 1.000 26.28308 78 LEU C C 1
ATOM 1800 O O . LEU C 1 79 ? 25.53134 17.03372 56.80199 1.000 22.66229 78 LEU C O 1
ATOM 1805 N N . CYS C 1 80 ? 24.94526 14.85037 56.52750 1.000 24.88522 79 CYS C N 1
ATOM 1806 C CA . CYS C 1 80 ? 25.47953 14.42346 57.81652 1.000 25.52285 79 CYS C CA 1
ATOM 1807 C C . CYS C 1 80 ? 26.99636 14.48095 57.77360 1.000 29.00953 79 CYS C C 1
ATOM 1808 O O . CYS C 1 80 ? 27.60294 14.66518 56.71377 1.000 30.04943 79 CYS C O 1
ATOM 1811 N N . THR C 1 81 ? 27.63295 14.32148 58.93598 1.000 25.03030 80 THR C N 1
ATOM 1812 C CA . THR C 1 81 ? 29.09588 14.37378 58.94315 1.000 29.92739 80 THR C CA 1
ATOM 1813 C C . THR C 1 81 ? 29.70271 13.31671 58.02067 1.000 32.89553 80 THR C C 1
ATOM 1814 O O . THR C 1 81 ? 30.60563 13.61486 57.21849 1.000 30.18576 80 THR C O 1
ATOM 1818 N N . ALA C 1 82 ? 29.21185 12.08074 58.10802 1.000 28.39897 81 ALA C N 1
ATOM 1819 C CA . ALA C 1 82 ? 29.77994 11.00737 57.30058 1.000 32.73076 81 ALA C CA 1
ATOM 1820 C C . ALA C 1 82 ? 29.57354 11.26922 55.81454 1.000 27.96254 81 ALA C C 1
ATOM 1821 O O . ALA C 1 82 ? 30.50324 11.08939 55.02229 1.000 32.02558 81 ALA C O 1
ATOM 1823 N N . CYS C 1 83 ? 28.35308 11.67616 55.40887 1.000 30.23296 82 CYS C N 1
ATOM 1824 C CA . CYS C 1 83 ? 28.10090 11.87481 53.98179 1.000 26.98613 82 CYS C CA 1
ATOM 1825 C C . CYS C 1 83 ? 28.87695 13.07415 53.46479 1.000 28.81642 82 CYS C C 1
ATOM 1826 O O . CYS C 1 83 ? 29.40873 13.05640 52.34268 1.000 29.55521 82 CYS C O 1
ATOM 1829 N N . ASP C 1 84 ? 29.00998 14.10060 54.29072 1.000 29.52491 83 ASP C N 1
ATOM 1830 C CA . ASP C 1 84 ? 29.80533 15.24874 53.87957 1.000 26.39755 83 ASP C CA 1
ATOM 1831 C C . ASP C 1 84 ? 31.25344 14.85460 53.61982 1.000 30.00740 83 ASP C C 1
ATOM 1832 O O . ASP C 1 84 ? 31.85674 15.32164 52.64360 1.000 29.76554 83 ASP C O 1
ATOM 1837 N N . ALA C 1 85 ? 31.84851 14.02667 54.49286 1.000 25.05668 84 ALA C N 1
ATOM 1838 C CA . ALA C 1 85 ? 33.24469 13.64235 54.27423 1.000 29.80344 84 ALA C CA 1
ATOM 1839 C C . ALA C 1 85 ? 33.38667 12.74218 53.05401 1.000 31.25831 84 ALA C C 1
ATOM 1840 O O . ALA C 1 85 ? 34.33189 12.89134 52.28043 1.000 32.45440 84 ALA C O 1
ATOM 1842 N N . GLU C 1 86 ? 32.44875 11.81112 52.85591 1.000 28.83797 85 GLU C N 1
ATOM 1843 C CA . GLU C 1 86 ? 32.53188 10.91170 51.70882 1.000 33.39433 85 GLU C CA 1
ATOM 1844 C C . GLU C 1 86 ? 32.41102 11.67533 50.39068 1.000 34.07303 85 GLU C C 1
ATOM 1845 O O . GLU C 1 86 ? 33.20648 11.47258 49.45965 1.000 35.87659 85 GLU C O 1
ATOM 1851 N N . ILE C 1 87 ? 31.40643 12.55495 50.29458 1.000 33.50583 86 ILE C N 1
ATOM 1852 C CA . ILE C 1 87 ? 31.10181 13.24415 49.04166 1.000 32.79961 86 ILE C CA 1
ATOM 1853 C C . ILE C 1 87 ? 32.25355 14.15884 48.63630 1.000 33.30471 86 ILE C C 1
ATOM 1854 O O . ILE C 1 87 ? 32.67216 14.18201 47.46550 1.000 28.79610 86 ILE C O 1
ATOM 1859 N N . HIS C 1 88 ? 32.81032 14.89066 49.60175 1.000 32.58618 87 HIS C N 1
ATOM 1860 C CA . HIS C 1 88 ? 33.83725 15.89282 49.35882 1.000 33.06059 87 HIS C CA 1
ATOM 1861 C C . HIS C 1 88 ? 35.25513 15.36003 49.37683 1.000 38.87963 87 HIS C C 1
ATOM 1862 O O . HIS C 1 88 ? 36.18134 16.11613 49.08259 1.000 36.69940 87 HIS C O 1
ATOM 1869 N N . SER C 1 89 ? 35.45878 14.08669 49.68371 1.000 31.82342 88 SER C N 1
ATOM 1870 C CA . SER C 1 89 ? 36.76626 13.50224 49.45983 1.000 36.12370 88 SER C CA 1
ATOM 1871 C C . SER C 1 89 ? 36.81101 12.67504 48.17996 1.000 34.54088 88 SER C C 1
ATOM 1872 O O . SER C 1 89 ? 37.85430 12.10635 47.87365 1.000 39.02318 88 SER C O 1
ATOM 1875 N N . ALA C 1 90 ? 35.72448 12.64101 47.39207 1.000 30.13031 89 ALA C N 1
ATOM 1876 C CA . ALA C 1 90 ? 35.69163 11.72940 46.24919 1.000 30.95140 89 ALA C CA 1
ATOM 1877 C C . ALA C 1 90 ? 36.70988 12.10132 45.16993 1.000 29.21329 89 ALA C C 1
ATOM 1878 O O . ALA C 1 90 ? 37.12372 11.22563 44.39822 1.000 31.04571 89 ALA C O 1
ATOM 1880 N N . ASN C 1 91 ? 37.10363 13.39716 45.07391 1.000 29.94635 90 ASN C N 1
ATOM 1881 C CA . ASN C 1 91 ? 37.99676 13.86684 44.01711 1.000 32.99335 90 ASN C CA 1
ATOM 1882 C C . ASN C 1 91 ? 38.39997 15.31993 44.27440 1.000 35.67665 90 ASN C C 1
ATOM 1883 O O . ASN C 1 91 ? 37.82471 15.97412 45.16496 1.000 29.18583 90 ASN C O 1
ATOM 1888 N N . PRO C 1 92 ? 39.39865 15.85808 43.54554 1.000 37.11818 91 PRO C N 1
ATOM 1889 C CA . PRO C 1 92 ? 39.86305 17.23120 43.83654 1.000 36.87446 91 PRO C CA 1
ATOM 1890 C C . PRO C 1 92 ? 38.82879 18.30714 43.56292 1.000 31.36270 91 PRO C C 1
ATOM 1891 O O . PRO C 1 92 ? 38.95317 19.40215 44.12301 1.000 34.69473 91 PRO C O 1
ATOM 1903 N N . ALA C 1 94 ? 35.43235 17.98063 44.08805 1.000 27.45902 93 ALA C N 1
ATOM 1904 C CA . ALA C 1 94 ? 34.53264 18.01071 45.25193 1.000 34.41887 93 ALA C CA 1
ATOM 1905 C C . ALA C 1 94 ? 35.24135 18.51216 46.50258 1.000 33.56564 93 ALA C C 1
ATOM 1906 O O . ALA C 1 94 ? 34.58826 19.06323 47.39208 1.000 28.88287 93 ALA C O 1
ATOM 1908 N N . ARG C 1 95 ? 36.56171 18.35115 46.55359 1.000 33.74466 94 ARG C N 1
ATOM 1909 C CA . ARG C 1 95 ? 37.33739 18.79384 47.73998 1.000 33.71860 94 ARG C CA 1
ATOM 1910 C C . ARG C 1 95 ? 37.18232 20.31024 47.91053 1.000 24.39340 94 ARG C C 1
ATOM 1911 O O . ARG C 1 95 ? 37.14790 20.77471 49.06660 1.000 34.78373 94 ARG C O 1
ATOM 1919 N N . ARG C 1 96 ? 37.09592 21.04049 46.79426 1.000 27.69257 95 ARG C N 1
ATOM 1920 C CA . ARG C 1 96 ? 37.07166 22.49740 46.82142 1.000 26.57038 95 ARG C CA 1
ATOM 1921 C C . ARG C 1 96 ? 35.76187 23.02919 47.35219 1.000 34.93017 95 ARG C C 1
ATOM 1922 O O . ARG C 1 96 ? 35.62924 24.24666 47.50206 1.000 34.26080 95 ARG C O 1
ATOM 1930 N N . HIS C 1 97 ? 34.80782 22.13112 47.61019 1.000 26.09067 96 HIS C N 1
ATOM 1931 C CA . HIS C 1 97 ? 33.45503 22.55502 48.05482 1.000 31.40502 96 HIS C CA 1
ATOM 1932 C C . HIS C 1 97 ? 33.54345 23.32735 49.37330 1.000 37.79727 96 HIS C C 1
ATOM 1933 O O . HIS C 1 97 ? 34.30392 22.90164 50.26586 1.000 36.35965 96 HIS C O 1
ATOM 1940 N N . GLN C 1 98 ? 32.78989 24.42695 49.46916 1.000 29.59265 97 GLN C N 1
ATOM 1941 C CA . GLN C 1 98 ? 32.73605 25.25323 50.70204 1.000 31.62233 97 GLN C CA 1
ATOM 1942 C C . GLN C 1 98 ? 31.42100 24.91063 51.40696 1.000 25.15439 97 GLN C C 1
ATOM 1943 O O . GLN C 1 98 ? 30.35951 25.03432 50.76535 1.000 33.82455 97 GLN C O 1
ATOM 1949 N N . ARG C 1 99 ? 31.49621 24.49504 52.67292 1.000 22.89553 98 ARG C N 1
ATOM 1950 C CA . ARG C 1 99 ? 30.30131 24.08459 53.39745 1.000 32.79869 98 ARG C CA 1
ATOM 1951 C C . ARG C 1 99 ? 30.17467 24.87161 54.69839 1.000 33.05942 98 ARG C C 1
ATOM 1952 O O . ARG C 1 99 ? 31.17812 25.32097 55.27634 1.000 31.11180 98 ARG C O 1
ATOM 1960 N N . VAL C 1 100 ? 28.93030 25.03967 55.14925 1.000 29.57711 99 VAL C N 1
ATOM 1961 C CA . VAL C 1 100 ? 28.67353 25.81065 56.37342 1.000 27.88601 99 VAL C CA 1
ATOM 1962 C C . VAL C 1 100 ? 27.90993 24.95426 57.39013 1.000 32.44768 99 VAL C C 1
ATOM 1963 O O . VAL C 1 100 ? 27.15357 24.05290 56.99673 1.000 26.18083 99 VAL C O 1
ATOM 1967 N N . PRO C 1 101 ? 28.10917 25.21874 58.71430 1.000 34.98818 100 PRO C N 1
ATOM 1968 C CA . PRO C 1 101 ? 27.30130 24.49534 59.70439 1.000 33.73175 100 PRO C CA 1
ATOM 1969 C C . PRO C 1 101 ? 25.77385 24.61918 59.58072 1.000 31.73200 100 PRO C C 1
ATOM 1970 O O . PRO C 1 101 ? 25.27458 25.68101 59.29199 1.000 38.19498 100 PRO C O 1
ATOM 1990 N N . PRO C 1 104 ? 20.17464 24.69784 63.53416 1.000 54.61542 103 PRO C N 1
ATOM 1991 C CA . PRO C 1 104 ? 19.03594 24.02472 64.14802 1.000 51.70412 103 PRO C CA 1
ATOM 1992 C C . PRO C 1 104 ? 17.91691 24.98042 64.39331 1.000 52.37385 103 PRO C C 1
ATOM 1993 O O . PRO C 1 104 ? 18.22211 26.06293 64.85101 1.000 55.41727 103 PRO C O 1
ATOM 1997 N N . LEU C 1 105 ? 16.68190 24.60112 64.08798 1.000 56.87994 104 LEU C N 1
ATOM 1998 C CA . LEU C 1 105 ? 15.50885 25.47389 64.25820 1.000 55.59655 104 LEU C CA 1
ATOM 1999 C C . LEU C 1 105 ? 14.38655 24.87224 65.13118 1.000 46.99616 104 LEU C C 1
ATOM 2000 O O . LEU C 1 105 ? 13.91790 23.75496 64.91573 1.000 40.29386 104 LEU C O 1
#

Solvent-accessible surface area: 15407 Å² total

Foldseek 3Di:
DDAWPPPRPDQFFKAFPVVRTGHRDVVLVVQQVVDPVSVPTDMATQWPPVSHHGFDKQFVVVRTGHHPVVCVVCCVPPPVVPTDIDD/DWPVVVPDQFFKAFPVVRTGHRPVVLCVQQVPDPVSVPTDMATAWPPPSPHGFFKQFVVVRTGHHPVVCCVCCVPPPVVPTDIDGD/DPAWPPPSPDQFFKAFVVVRTGHHPVRLVVQQVPDDVSVPTWMATAWPPVSHHGFFKQFVVVRTGHHPVRCVCCCVVPPVVPTDIDGID

B-factor: mean 36.77, std 14.07, range [18.93, 267.62]

InterPro domains:
  IPR000315 B-box-type zinc finger [PF00643] (55-101)
  IPR000315 B-box-type zinc finger [PS50119] (11-58)
  IPR000315 B-box-type zinc finger [PS50119] (54-101)
  IPR000315 B-box-type zinc finger [SM00336] (11-58)
  IPR000315 B-box-type zinc finger [SM00336] (59-101)
  IPR010402 CCT domain [PF06203] (278-320)
  IPR010402 CCT domain [PS51017] (278-320)
  IPR045281 Zinc finger protein CONSTANS-like [PTHR31319] (16-332)
  IPR049808 CONSTANS-like, B-box-type 1 zinc finger [cd19821] (15-58)
  IPR049808 CONSTANS-like, B-box-type 1 zinc finger [cd19821] (58-101)

GO terms:
  GO:0009658 chloroplast organization (P, IMP)
  GO:0009909 regulation of flower development (P, IMP)
  GO:0005515 protein binding (F, IPI)

Organism: Arabidopsis thaliana (NCBI:txid3702)

Radius of gyration: 22.67 Å; Cα contacts (8 Å, |Δi|>4): 533; chains: 3; bounding box: 40×57×67 Å

Sequence (262 aa):
ARACDTCRSAACTVYCEADSAYLCTTCDARVHAANRVASRHERVRVCQSCESAPAAFLCKADAASLCTACDAEIHSANPARRHQRVPACDTCRSAACTVYCEADSAYLCTTCDARVHAANRVASRHERVRVCQSCESAPAAFLCKADAASLCTACDAEIHSANPARRHQRVPPARACDTCRSAACTVYCEADSAYLCTTCDARVHAANRVASRHERVRVCQSCESAPAAFLCKADAASLCTACDAEIHSANPARRHQRVPPL

Nearest PDB structures (foldseek):
  7vsp-assembly2_B  TM=1.012E+00  e=3.809E-17  Arabidopsis thaliana
  7wsj-assembly2_C  TM=9.588E-01  e=1.893E-14  Arabidopsis thaliana
  7wsj-assembly1_B  TM=9.631E-01  e=2.161E-14  Arabidopsis thaliana
  7vsq-assembly2_B  TM=9.695E-01  e=2.658E-13  Arabidopsis thaliana
  7vsq-assembly3_C  TM=9.499E-01  e=1.928E-12  Arabidopsis thaliana